Protein AF-0000000072589438 (afdb_homodimer)

pLDDT: mean 77.46, std 26.52, range [25.28, 98.69]

Foldseek 3Di:
DPPPPPPPPPPCPVDCPPDVVVVCPVVDDDPCRLLVLQPHDDDLVPCSVLLSLLLVLLVLLCVLPLDPSVRSSVLVVVLVVLCVVQVVDPDPVSNVVNVVVSVVSSVVSNVSSVVRPPVVVPD/DPPPPPPPDCPVCVDPPPDVVVVCPVVDDDPCRLLVLQPHDDDLVPCSVLLSLLLVLLVLLCVLPLDPSVRSSVLVVVLVVLCVVQVVDPDPVSNVVNVVVSVVSSVVSNVSSVPRPPVVVVD

Nearest PDB structures (foldseek):
  3a06-assembly1_A  TM=3.140E-01  e=9.643E+00  Thermotoga maritima
  3a06-assembly1_A  TM=3.763E-01  e=9.153E+00  Thermotoga maritima

Radius of gyration: 22.17 Å; Cα contacts (8 Å, |Δi|>4): 240; chains: 2; bounding box: 50×67×77 Å

Structure (mmCIF, N/CA/C/O backbone):
data_AF-0000000072589438-model_v1
#
loop_
_entity.id
_entity.type
_entity.pdbx_description
1 polymer 'Exported protein'
#
loop_
_atom_site.group_PDB
_atom_site.id
_atom_site.type_symbol
_atom_site.label_atom_id
_atom_site.label_alt_id
_atom_site.label_comp_id
_atom_site.label_asym_id
_atom_site.label_entity_id
_atom_site.label_seq_id
_atom_site.pdbx_PDB_ins_code
_atom_site.Cartn_x
_atom_site.Cartn_y
_atom_site.Cartn_z
_atom_site.occupancy
_atom_site.B_iso_or_equiv
_atom_site.auth_seq_id
_atom_site.auth_comp_id
_atom_site.auth_asym_id
_atom_site.auth_atom_id
_atom_site.pdbx_PDB_model_num
ATOM 1 N N . MET A 1 1 ? 12.508 -49.156 41.625 1 25.72 1 MET A N 1
ATOM 2 C CA . MET A 1 1 ? 12.992 -47.812 41.312 1 25.72 1 MET A CA 1
ATOM 3 C C . MET A 1 1 ? 12.07 -47.125 40.312 1 25.72 1 MET A C 1
ATOM 5 O O . MET A 1 1 ? 11.977 -47.531 39.156 1 25.72 1 MET A O 1
ATOM 9 N N . ARG A 1 2 ? 10.797 -46.719 40.781 1 34.03 2 ARG A N 1
ATOM 10 C CA . ARG A 1 2 ? 9.641 -46.094 40.156 1 34.03 2 ARG A CA 1
ATOM 11 C C . ARG A 1 2 ? 10 -44.75 39.594 1 34.03 2 ARG A C 1
ATOM 13 O O . ARG A 1 2 ? 10.43 -43.844 40.312 1 34.03 2 ARG A O 1
ATOM 20 N N . THR A 1 3 ? 10.672 -44.812 38.344 1 29.69 3 THR A N 1
ATOM 21 C CA . THR A 1 3 ? 11.094 -43.688 37.5 1 29.69 3 THR A CA 1
ATOM 22 C C . THR A 1 3 ? 9.945 -42.719 37.281 1 29.69 3 THR A C 1
ATOM 24 O O . THR A 1 3 ? 8.891 -43.094 36.781 1 29.69 3 THR A O 1
ATOM 27 N N . MET A 1 4 ? 9.766 -41.812 38.156 1 30.48 4 MET A N 1
ATOM 28 C CA . MET A 1 4 ? 8.875 -40.656 38.219 1 30.48 4 MET A CA 1
ATOM 29 C C . MET A 1 4 ? 9.055 -39.781 36.969 1 30.48 4 MET A C 1
ATOM 31 O O . MET A 1 4 ? 9.969 -38.969 36.906 1 30.48 4 MET A O 1
ATOM 35 N N . ILE A 1 5 ? 9.094 -40.438 35.781 1 31.77 5 ILE A N 1
ATOM 36 C CA . ILE A 1 5 ? 9.289 -39.562 34.625 1 31.77 5 ILE A CA 1
ATOM 37 C C . ILE A 1 5 ? 8.203 -38.5 34.594 1 31.77 5 ILE A C 1
ATOM 39 O O . ILE A 1 5 ? 7.012 -38.812 34.531 1 31.77 5 ILE A O 1
ATOM 43 N N . ALA A 1 6 ? 8.453 -37.344 35.312 1 26.73 6 ALA A N 1
ATOM 44 C CA . ALA A 1 6 ? 7.711 -36.094 35.25 1 26.73 6 ALA A CA 1
ATOM 45 C C . ALA A 1 6 ? 7.465 -35.656 33.812 1 26.73 6 ALA A C 1
ATOM 47 O O . ALA A 1 6 ? 8.398 -35.562 33.031 1 26.73 6 ALA A O 1
ATOM 48 N N . ALA A 1 7 ? 6.438 -36.156 33.156 1 32.38 7 ALA A N 1
ATOM 49 C CA . ALA A 1 7 ? 5.918 -35.75 31.844 1 32.38 7 ALA A CA 1
ATOM 50 C C . ALA A 1 7 ? 5.793 -34.219 31.75 1 32.38 7 ALA A C 1
ATOM 52 O O . ALA A 1 7 ? 5.035 -33.625 32.5 1 32.38 7 ALA A O 1
ATOM 53 N N . GLY A 1 8 ? 6.984 -33.562 31.672 1 27.89 8 GLY A N 1
ATOM 54 C CA . GLY A 1 8 ? 6.957 -32.125 31.438 1 27.89 8 GLY A CA 1
ATOM 55 C C . GLY A 1 8 ? 6.016 -31.719 30.328 1 27.89 8 GLY A C 1
ATOM 56 O O . GLY A 1 8 ? 5.941 -32.375 29.297 1 27.89 8 GLY A O 1
ATOM 57 N N . ALA A 1 9 ? 4.844 -31.125 30.656 1 29.67 9 ALA A N 1
ATOM 58 C CA . ALA A 1 9 ? 3.805 -30.453 29.875 1 29.67 9 ALA A CA 1
ATOM 59 C C . ALA A 1 9 ? 4.418 -29.516 28.828 1 29.67 9 ALA A C 1
ATOM 61 O O . ALA A 1 9 ? 5.168 -28.594 29.172 1 29.67 9 ALA A O 1
ATOM 62 N N . LEU A 1 10 ? 4.973 -30.125 27.719 1 29.5 10 LEU A N 1
ATOM 63 C CA . LEU A 1 10 ? 5.336 -29.297 26.578 1 29.5 10 LEU A CA 1
ATOM 64 C C . LEU A 1 10 ? 4.23 -28.297 26.25 1 29.5 10 LEU A C 1
ATOM 66 O O . LEU A 1 10 ? 3.148 -28.688 25.812 1 29.5 10 LEU A O 1
ATOM 70 N N . ALA A 1 11 ? 4 -27.422 27.203 1 26.75 11 ALA A N 1
ATOM 71 C CA . ALA A 1 11 ? 3.152 -26.297 26.797 1 26.75 11 ALA A CA 1
ATOM 72 C C . ALA A 1 11 ? 3.574 -25.75 25.438 1 26.75 11 ALA A C 1
ATOM 74 O O . ALA A 1 11 ? 4.727 -25.344 25.25 1 26.75 11 ALA A O 1
ATOM 75 N N . LEU A 1 12 ? 3.119 -26.484 24.344 1 28.66 12 LEU A N 1
ATOM 76 C CA . LEU A 1 12 ? 3.131 -25.906 23 1 28.66 12 LEU A CA 1
ATOM 77 C C . LEU A 1 12 ? 2.762 -24.422 23.047 1 28.66 12 LEU A C 1
ATOM 79 O O . LEU A 1 12 ? 1.609 -24.078 23.328 1 28.66 12 LEU A O 1
ATOM 83 N N . LEU A 1 13 ? 3.631 -23.688 23.75 1 28.03 13 LEU A N 1
ATOM 84 C CA . LEU A 1 13 ? 3.465 -22.25 23.516 1 28.03 13 LEU A CA 1
ATOM 85 C C . LEU A 1 13 ? 3.385 -21.953 22.016 1 28.03 13 LEU A C 1
ATOM 87 O O . LEU A 1 13 ? 4.355 -22.156 21.281 1 28.03 13 LEU A O 1
ATOM 91 N N . ALA A 1 14 ? 2.287 -22.484 21.391 1 31.66 14 ALA A N 1
ATOM 92 C CA . ALA A 1 14 ? 1.855 -22 20.078 1 31.66 14 ALA A CA 1
ATOM 93 C C . ALA A 1 14 ? 2.232 -20.531 19.906 1 31.66 14 ALA A C 1
ATOM 95 O O . ALA A 1 14 ? 1.704 -19.656 20.594 1 31.66 14 ALA A O 1
ATOM 96 N N . GLY A 1 15 ? 3.477 -20.25 20 1 30.3 15 GLY A N 1
ATOM 97 C CA . GLY A 1 15 ? 4.125 -18.953 19.797 1 30.3 15 GLY A CA 1
ATOM 98 C C . GLY A 1 15 ? 3.502 -18.141 18.672 1 30.3 15 GLY A C 1
ATOM 99 O O . GLY A 1 15 ? 2.76 -18.672 17.844 1 30.3 15 GLY A O 1
ATOM 100 N N . CYS A 1 16 ? 3.512 -16.828 18.875 1 31.78 16 CYS A N 1
ATOM 101 C CA . CYS A 1 16 ? 3.26 -15.648 18.047 1 31.78 16 CYS A CA 1
ATOM 102 C C . CYS A 1 16 ? 3.953 -15.773 16.703 1 31.78 16 CYS A C 1
ATOM 104 O O . CYS A 1 16 ? 5.137 -15.453 16.578 1 31.78 16 CYS A O 1
ATOM 106 N N . ALA A 1 17 ? 4.285 -16.875 16.094 1 33.62 17 ALA A N 1
ATOM 107 C CA . ALA A 1 17 ? 4.73 -16.953 14.711 1 33.62 17 ALA A CA 1
ATOM 108 C C . ALA A 1 17 ? 4.109 -15.836 13.875 1 33.62 17 ALA A C 1
ATOM 110 O O . ALA A 1 17 ? 2.938 -15.906 13.5 1 33.62 17 ALA A O 1
ATOM 111 N N . GLY A 1 18 ? 4.211 -14.719 14.352 1 30.8 18 GLY A N 1
ATOM 112 C CA . GLY A 1 18 ? 3.719 -13.406 13.984 1 30.8 18 GLY A CA 1
ATOM 113 C C . GLY A 1 18 ? 4.047 -13.023 12.547 1 30.8 18 GLY A C 1
ATOM 114 O O . GLY A 1 18 ? 5.203 -12.758 12.219 1 30.8 18 GLY A O 1
ATOM 115 N N . GLY A 1 19 ? 3.895 -13.93 11.523 1 32.88 19 GLY A N 1
ATOM 116 C CA . GLY A 1 19 ? 3.85 -13.281 10.219 1 32.88 19 GLY A CA 1
ATOM 117 C C . GLY A 1 19 ? 3.414 -11.836 10.289 1 32.88 19 GLY A C 1
ATOM 118 O O . GLY A 1 19 ? 2.914 -11.375 11.32 1 32.88 19 GLY A O 1
ATOM 119 N N . PRO A 1 20 ? 4.043 -10.844 9.383 1 35.53 20 PRO A N 1
ATOM 120 C CA . PRO A 1 20 ? 3.564 -9.469 9.57 1 35.53 20 PRO A CA 1
ATOM 121 C C . PRO A 1 20 ? 2.1 -9.406 9.992 1 35.53 20 PRO A C 1
ATOM 123 O O . PRO A 1 20 ? 1.215 -9.797 9.227 1 35.53 20 PRO A O 1
ATOM 126 N N . ALA A 1 21 ? 1.755 -9.93 10.969 1 37.22 21 ALA A N 1
ATOM 127 C CA . ALA A 1 21 ? 0.515 -9.953 11.734 1 37.22 21 ALA A CA 1
ATOM 128 C C . ALA A 1 21 ? -0.208 -8.617 11.656 1 37.22 21 ALA A C 1
ATOM 130 O O . ALA A 1 21 ? -1.358 -8.492 12.086 1 37.22 21 ALA A O 1
ATOM 131 N N . GLY A 1 22 ? 0.661 -7.59 11.812 1 34.5 22 GLY A N 1
ATOM 132 C CA . GLY A 1 22 ? 0.023 -6.301 12.023 1 34.5 22 GLY A CA 1
ATOM 133 C C . GLY A 1 22 ? -1.029 -5.98 10.977 1 34.5 22 GLY A C 1
ATOM 134 O O . GLY A 1 22 ? -1.708 -4.953 11.062 1 34.5 22 GLY A O 1
ATOM 135 N N . PHE A 1 23 ? -0.782 -6.484 9.742 1 41.09 23 PHE A N 1
ATOM 136 C CA . PHE A 1 23 ? -1.792 -6.023 8.805 1 41.09 23 PHE A CA 1
ATOM 137 C C . PHE A 1 23 ? -3.178 -6.5 9.219 1 41.09 23 PHE A C 1
ATOM 139 O O . PHE A 1 23 ? -4.18 -5.84 8.93 1 41.09 23 PHE A O 1
ATOM 146 N N . GLY A 1 24 ? -3.188 -7.676 9.891 1 36.44 24 GLY A N 1
ATOM 147 C CA . GLY A 1 24 ? -4.441 -8.336 10.203 1 36.44 24 GLY A CA 1
ATOM 148 C C . GLY A 1 24 ? -5.305 -7.555 11.18 1 36.44 24 GLY A C 1
ATOM 149 O O . GLY A 1 24 ? -6.434 -7.949 11.469 1 36.44 24 GLY A O 1
ATOM 150 N N . SER A 1 25 ? -4.617 -6.906 12.031 1 41.47 25 SER A N 1
ATOM 151 C CA . SER A 1 25 ? -5.531 -6.617 13.125 1 41.47 25 SER A CA 1
ATOM 152 C C . SER A 1 25 ? -6.734 -5.809 12.648 1 41.47 25 SER A C 1
ATOM 154 O O . SER A 1 25 ? -7.719 -5.664 13.375 1 41.47 25 SER A O 1
ATOM 156 N N . TRP A 1 26 ? -6.488 -4.918 11.703 1 46.16 26 TRP A N 1
ATOM 157 C CA . TRP A 1 26 ? -7.738 -4.203 11.469 1 46.16 26 TRP A CA 1
ATOM 158 C C . TRP A 1 26 ? -8.766 -5.105 10.789 1 46.16 26 TRP A C 1
ATOM 160 O O . TRP A 1 26 ? -8.648 -5.402 9.602 1 46.16 26 TRP A O 1
ATOM 170 N N . GLY A 1 27 ? -9.234 -6.062 11.586 1 57.56 27 GLY A N 1
ATOM 171 C CA . GLY A 1 27 ? -10.398 -6.887 11.297 1 57.56 27 GLY A CA 1
ATOM 172 C C . GLY A 1 27 ? -10.422 -7.414 9.875 1 57.56 27 GLY A C 1
ATOM 173 O O . GLY A 1 27 ? -11.43 -7.965 9.43 1 57.56 27 GLY A O 1
ATOM 174 N N . GLY A 1 28 ? -9.484 -7.082 9.039 1 70.06 28 GLY A N 1
ATOM 175 C CA . GLY A 1 28 ? -9.578 -7.598 7.688 1 70.06 28 GLY A CA 1
ATOM 176 C C . GLY A 1 28 ? -8.938 -8.961 7.52 1 70.06 28 GLY A C 1
ATOM 177 O O . GLY A 1 28 ? -8.398 -9.523 8.477 1 70.06 28 GLY A O 1
ATOM 178 N N . PRO A 1 29 ? -9.234 -9.727 6.359 1 87.94 29 PRO A N 1
ATOM 179 C CA . PRO A 1 29 ? -8.672 -11.055 6.098 1 87.94 29 PRO A CA 1
ATOM 180 C C . PRO A 1 29 ? -7.145 -11.07 6.164 1 87.94 29 PRO A C 1
ATOM 182 O O . PRO A 1 29 ? -6.5 -10.094 5.77 1 87.94 29 PRO A O 1
ATOM 185 N N . SER A 1 30 ? -6.66 -12.117 6.785 1 89.69 30 SER A N 1
ATOM 186 C CA . SER A 1 30 ? -5.215 -12.312 6.77 1 89.69 30 SER A CA 1
ATOM 187 C C . SER A 1 30 ? -4.711 -12.609 5.359 1 89.69 30 SER A C 1
ATOM 189 O O . SER A 1 30 ? -5.496 -12.938 4.473 1 89.69 30 SER A O 1
ATOM 191 N N . PHE A 1 31 ? -3.379 -12.469 5.242 1 91.88 31 PHE A N 1
ATOM 192 C CA . PHE A 1 31 ? -2.777 -12.766 3.945 1 91.88 31 PHE A CA 1
ATOM 193 C C . PHE A 1 31 ? -3.033 -14.211 3.543 1 91.88 31 PHE A C 1
ATOM 195 O O . PHE A 1 31 ? -3.385 -14.492 2.395 1 91.88 31 PHE A O 1
ATOM 202 N N . ALA A 1 32 ? -2.828 -15.172 4.484 1 92.69 32 ALA A N 1
ATOM 203 C CA . ALA A 1 32 ? -3.062 -16.594 4.223 1 92.69 32 ALA A CA 1
ATOM 204 C C . ALA A 1 32 ? -4.504 -16.844 3.791 1 92.69 32 ALA A C 1
ATOM 206 O O . ALA A 1 32 ? -4.754 -17.625 2.873 1 92.69 32 ALA A O 1
ATOM 207 N N . GLN A 1 33 ? -5.461 -16.172 4.379 1 93.5 33 GLN A N 1
ATOM 208 C CA . GLN A 1 33 ? -6.871 -16.328 4.039 1 93.5 33 GLN A CA 1
ATOM 209 C C . GLN A 1 33 ? -7.152 -15.836 2.623 1 93.5 33 GLN A C 1
ATOM 211 O O . GLN A 1 33 ? -7.902 -16.469 1.879 1 93.5 33 GLN A O 1
ATOM 216 N N . LEU A 1 34 ? -6.539 -14.75 2.291 1 95.06 34 LEU A N 1
ATOM 217 C CA . LEU A 1 34 ? -6.715 -14.203 0.951 1 95.06 34 LEU A CA 1
ATOM 218 C C . LEU A 1 34 ? -6.184 -15.172 -0.104 1 95.06 34 LEU A C 1
ATOM 220 O O . LEU A 1 34 ? -6.82 -15.367 -1.143 1 95.06 34 LEU A O 1
ATOM 224 N N . GLN A 1 35 ? -5.047 -15.812 0.212 1 95.88 35 GLN A N 1
ATOM 225 C CA . GLN A 1 35 ? -4.41 -16.719 -0.735 1 95.88 35 GLN A CA 1
ATOM 226 C C . GLN A 1 35 ? -5.207 -18.016 -0.869 1 95.88 35 GLN A C 1
ATOM 228 O O . GLN A 1 35 ? -5.34 -18.562 -1.969 1 95.88 35 GLN A O 1
ATOM 233 N N . ARG A 1 36 ? -5.82 -18.469 0.097 1 95.62 36 ARG A N 1
ATOM 234 C CA . ARG A 1 36 ? -6.527 -19.75 0.099 1 95.62 36 ARG A CA 1
ATOM 235 C C . ARG A 1 36 ? -7.742 -19.703 -0.82 1 95.62 36 ARG A C 1
ATOM 237 O O . ARG A 1 36 ? -8.148 -20.734 -1.376 1 95.62 36 ARG A O 1
ATOM 244 N N . GLY A 1 37 ? -8.273 -18.5 -0.922 1 94.94 37 GLY A N 1
ATOM 245 C CA . GLY A 1 37 ? -9.391 -18.359 -1.841 1 94.94 37 GLY A CA 1
ATOM 246 C C . GLY A 1 37 ? -9.008 -18.578 -3.291 1 94.94 37 GLY A C 1
ATOM 247 O O . GLY A 1 37 ? -9.867 -18.781 -4.145 1 94.94 37 GLY A O 1
ATOM 248 N N . CYS A 1 38 ? -7.684 -18.547 -3.59 1 98 38 CYS A N 1
ATOM 249 C CA . CYS A 1 38 ? -7.23 -18.625 -4.973 1 98 38 CYS A CA 1
ATOM 250 C C . CYS A 1 38 ? -6.293 -19.797 -5.18 1 98 38 CYS A C 1
ATOM 252 O O . CYS A 1 38 ? -5.746 -19.984 -6.266 1 98 38 CYS A O 1
ATOM 254 N N . GLY A 1 39 ? -6.031 -20.641 -4.258 1 96.5 39 GLY A N 1
ATOM 255 C CA . GLY A 1 39 ? -5.137 -21.797 -4.359 1 96.5 39 GLY A CA 1
ATOM 256 C C . GLY A 1 39 ? -4.219 -21.938 -3.16 1 96.5 39 GLY A C 1
ATOM 257 O O . GLY A 1 39 ? -4.625 -21.688 -2.023 1 96.5 39 GLY A O 1
ATOM 258 N N . ASP A 1 40 ? -2.975 -22.359 -3.33 1 95.19 40 ASP A N 1
ATOM 259 C CA . ASP A 1 40 ? -2.02 -22.641 -2.262 1 95.19 40 ASP A CA 1
ATOM 260 C C . ASP A 1 40 ? -1.467 -21.344 -1.665 1 95.19 40 ASP A C 1
ATOM 262 O O . ASP A 1 40 ? -1.382 -20.328 -2.352 1 95.19 40 ASP A O 1
ATOM 266 N N . VAL A 1 41 ? -1.239 -21.484 -0.385 1 96.44 41 VAL A N 1
ATOM 267 C CA . VAL A 1 41 ? -0.553 -20.391 0.287 1 96.44 41 VAL A CA 1
ATOM 268 C C . VAL A 1 41 ? 0.912 -20.359 -0.143 1 96.44 41 VAL A C 1
ATOM 270 O O . VAL A 1 41 ? 1.606 -21.375 -0.085 1 96.44 41 VAL A O 1
ATOM 273 N N . ARG A 1 42 ? 1.301 -19.156 -0.615 1 95.12 42 ARG A N 1
ATOM 274 C CA . ARG A 1 42 ? 2.67 -18.938 -1.07 1 95.12 42 ARG A CA 1
ATOM 275 C C . ARG A 1 42 ? 3.439 -18.047 -0.101 1 95.12 42 ARG A C 1
ATOM 277 O O . ARG A 1 42 ? 2.857 -17.156 0.53 1 95.12 42 ARG A O 1
ATOM 284 N N . ASP A 1 43 ? 4.715 -18.359 -0.017 1 92.75 43 ASP A N 1
ATOM 285 C CA . ASP A 1 43 ? 5.613 -17.531 0.791 1 92.75 43 ASP A CA 1
ATOM 286 C C . ASP A 1 43 ? 6.355 -16.516 -0.073 1 92.75 43 ASP A C 1
ATOM 288 O O . ASP A 1 43 ? 7 -16.891 -1.058 1 92.75 43 ASP A O 1
ATOM 292 N N . TYR A 1 44 ? 6.32 -15.32 0.327 1 94.5 44 TYR A N 1
ATOM 293 C CA . TYR A 1 44 ? 6.961 -14.266 -0.445 1 94.5 44 TYR A CA 1
ATOM 294 C C . TYR A 1 44 ? 8.164 -13.695 0.298 1 94.5 44 TYR A C 1
ATOM 296 O O . TYR A 1 44 ? 8.781 -12.727 -0.151 1 94.5 44 TYR A O 1
ATOM 304 N N . GLY A 1 45 ? 8.469 -14.344 1.482 1 89.62 45 GLY A N 1
ATOM 305 C CA . GLY A 1 45 ? 9.617 -13.875 2.244 1 89.62 45 GLY A CA 1
ATOM 306 C C . GLY A 1 45 ? 9.547 -12.398 2.578 1 89.62 45 GLY A C 1
ATOM 307 O O . GLY A 1 45 ? 8.547 -11.922 3.113 1 89.62 45 GLY A O 1
ATOM 308 N N . ASP A 1 46 ? 10.586 -11.719 2.166 1 83.75 46 ASP A N 1
ATOM 309 C CA . ASP A 1 46 ? 10.727 -10.305 2.492 1 83.75 46 ASP A CA 1
ATOM 310 C C . ASP A 1 46 ? 9.727 -9.453 1.714 1 83.75 46 ASP A C 1
ATOM 312 O O . ASP A 1 46 ? 9.5 -8.289 2.045 1 83.75 46 ASP A O 1
ATOM 316 N N . ASP A 1 47 ? 9.086 -10.016 0.693 1 90 47 ASP A N 1
ATOM 317 C CA . ASP A 1 47 ? 8.172 -9.25 -0.152 1 90 47 ASP A CA 1
ATOM 318 C C . ASP A 1 47 ? 6.73 -9.391 0.335 1 90 47 ASP A C 1
ATOM 320 O O . ASP A 1 47 ? 5.816 -8.797 -0.236 1 90 47 ASP A O 1
ATOM 324 N N . ALA A 1 48 ? 6.512 -10.07 1.454 1 91.75 48 ALA A N 1
ATOM 325 C CA . ALA A 1 48 ? 5.168 -10.438 1.897 1 91.75 48 ALA A CA 1
ATOM 326 C C . ALA A 1 48 ? 4.336 -9.195 2.197 1 91.75 48 ALA A C 1
ATOM 328 O O . ALA A 1 48 ? 3.148 -9.141 1.868 1 91.75 48 ALA A O 1
ATOM 329 N N . ARG A 1 49 ? 4.902 -8.266 2.742 1 86.12 49 ARG A N 1
ATOM 330 C CA . ARG A 1 49 ? 4.16 -7.066 3.123 1 86.12 49 ARG A CA 1
ATOM 331 C C . ARG A 1 49 ? 3.635 -6.336 1.892 1 86.12 49 ARG A C 1
ATOM 333 O O . ARG A 1 49 ? 2.463 -5.957 1.841 1 86.12 49 ARG A O 1
ATOM 340 N N . SER A 1 50 ? 4.551 -6.156 1.006 1 91.88 50 SER A N 1
ATOM 341 C CA . SER A 1 50 ? 4.172 -5.438 -0.206 1 91.88 50 SER A CA 1
ATOM 342 C C . SER A 1 50 ? 3.162 -6.23 -1.027 1 91.88 50 SER A C 1
ATOM 344 O O . SER A 1 50 ? 2.213 -5.664 -1.572 1 91.88 50 SER A O 1
ATOM 346 N N . VAL A 1 51 ? 3.344 -7.52 -1.031 1 95.44 51 VAL A N 1
ATOM 347 C CA . VAL A 1 51 ? 2.418 -8.359 -1.78 1 95.44 51 VAL A CA 1
ATOM 348 C C . VAL A 1 51 ? 1.053 -8.367 -1.096 1 95.44 51 VAL A C 1
ATOM 350 O O . VAL A 1 51 ? 0.018 -8.281 -1.761 1 95.44 51 VAL A O 1
ATOM 353 N N . TYR A 1 52 ? 1.057 -8.43 0.152 1 93.25 52 TYR A N 1
ATOM 354 C CA . TYR A 1 52 ? -0.204 -8.383 0.884 1 93.25 52 TYR A CA 1
ATOM 355 C C . TYR A 1 52 ? -0.958 -7.09 0.581 1 93.25 52 TYR A C 1
ATOM 357 O O . TYR A 1 52 ? -2.176 -7.109 0.388 1 93.25 52 TYR A O 1
ATOM 365 N N . SER A 1 53 ? -0.208 -5.996 0.587 1 93.69 53 SER A N 1
ATOM 366 C CA . SER A 1 53 ? -0.843 -4.711 0.3 1 93.69 53 SER A CA 1
ATOM 367 C C . SER A 1 53 ? -1.55 -4.734 -1.051 1 93.69 53 SER A C 1
ATOM 369 O O . SER A 1 53 ? -2.684 -4.27 -1.172 1 93.69 53 SER A O 1
ATOM 371 N N . ALA A 1 54 ? -0.923 -5.289 -2.041 1 96.75 54 ALA A N 1
ATOM 372 C CA . ALA A 1 54 ? -1.514 -5.383 -3.373 1 96.75 54 ALA A CA 1
ATOM 373 C C . ALA A 1 54 ? -2.754 -6.273 -3.361 1 96.75 54 ALA A C 1
ATOM 375 O O . ALA A 1 54 ? -3.803 -5.895 -3.891 1 96.75 54 ALA A O 1
ATOM 376 N N . VAL A 1 55 ? -2.617 -7.398 -2.691 1 97.62 55 VAL A N 1
ATOM 377 C CA . V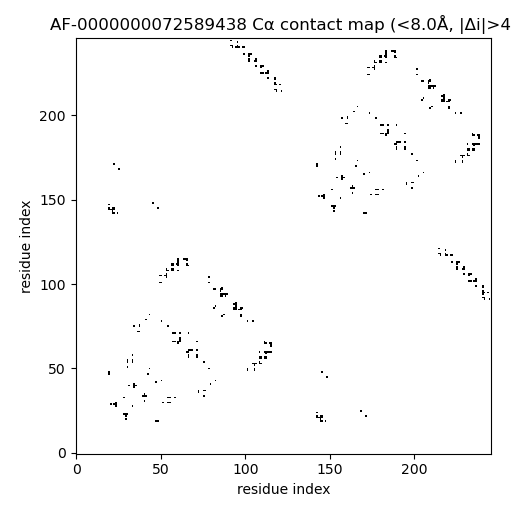AL A 1 55 ? -3.693 -8.383 -2.682 1 97.62 55 VAL A CA 1
ATOM 378 C C . VAL A 1 55 ? -4.875 -7.852 -1.873 1 97.62 55 VAL A C 1
ATOM 380 O O . VAL A 1 55 ? -6.031 -8.039 -2.256 1 97.62 55 VAL A O 1
ATOM 383 N N . PHE A 1 56 ? -4.637 -7.195 -0.812 1 94.25 56 PHE A N 1
ATOM 384 C CA . PHE A 1 56 ? -5.699 -6.641 0.02 1 94.25 56 PHE A CA 1
ATOM 385 C C . PHE A 1 56 ? -6.473 -5.566 -0.736 1 94.25 56 PHE A C 1
ATOM 387 O O . PHE A 1 56 ? -7.703 -5.535 -0.695 1 94.25 56 PHE A O 1
ATOM 394 N N . ASP A 1 57 ? -5.715 -4.633 -1.387 1 94.69 57 ASP A N 1
ATOM 395 C CA . ASP A 1 57 ? -6.391 -3.605 -2.178 1 94.69 57 ASP A CA 1
ATOM 396 C C . ASP A 1 57 ? -7.266 -4.234 -3.26 1 94.69 57 ASP A C 1
ATOM 398 O O . ASP A 1 57 ? -8.383 -3.777 -3.502 1 94.69 57 ASP A O 1
ATOM 402 N N . ALA A 1 58 ? -6.766 -5.258 -3.887 1 97.56 58 ALA A N 1
ATOM 403 C CA . ALA A 1 58 ? -7.555 -5.969 -4.891 1 97.56 58 ALA A CA 1
ATOM 404 C C . ALA A 1 58 ? -8.781 -6.625 -4.266 1 97.56 58 ALA A C 1
ATOM 406 O O . ALA A 1 58 ? -9.852 -6.652 -4.867 1 97.56 58 ALA A O 1
ATOM 407 N N . TRP A 1 59 ? -8.656 -7.148 -3.092 1 95.56 59 TRP A N 1
ATOM 408 C CA . TRP A 1 59 ? -9.766 -7.793 -2.393 1 95.56 59 TRP A CA 1
ATOM 409 C C . TRP A 1 59 ? -10.859 -6.789 -2.059 1 95.56 59 TRP A C 1
ATOM 411 O O . TRP A 1 59 ? -12.047 -7.082 -2.199 1 95.56 59 TRP A O 1
ATOM 421 N N . VAL A 1 60 ? -10.453 -5.672 -1.605 1 92.81 60 VAL A N 1
ATOM 422 C CA . VAL A 1 60 ? -11.43 -4.633 -1.307 1 92.81 60 VAL A CA 1
ATOM 423 C C . VAL A 1 60 ? -12.227 -4.289 -2.564 1 92.81 60 VAL A C 1
ATOM 425 O O . VAL A 1 60 ? -13.445 -4.137 -2.514 1 92.81 60 VAL A O 1
ATOM 428 N N . ALA A 1 61 ? -11.539 -4.16 -3.684 1 94.75 61 ALA A N 1
ATOM 429 C CA . ALA A 1 61 ? -12.219 -3.889 -4.949 1 94.75 61 ALA A CA 1
ATOM 430 C C . ALA A 1 61 ? -13.203 -5.004 -5.293 1 94.75 61 ALA A C 1
ATOM 432 O O . ALA A 1 61 ? -14.328 -4.734 -5.723 1 94.75 61 ALA A O 1
ATOM 433 N N . LYS A 1 62 ? -12.742 -6.215 -5.082 1 94.94 62 LYS A N 1
ATOM 434 C CA . LYS A 1 62 ? -13.609 -7.363 -5.355 1 94.94 62 LYS A CA 1
ATOM 435 C C . LYS A 1 62 ? -14.852 -7.336 -4.473 1 94.94 62 LYS A C 1
ATOM 437 O O . LYS A 1 62 ? -15.969 -7.531 -4.957 1 94.94 62 LYS A O 1
ATOM 442 N N . ARG A 1 63 ? -14.648 -7.117 -3.262 1 92.94 63 ARG A N 1
ATOM 443 C CA . ARG A 1 63 ? -15.742 -7.113 -2.297 1 92.94 63 ARG A CA 1
ATOM 444 C C . ARG A 1 63 ? -16.812 -6.098 -2.688 1 92.94 63 ARG A C 1
ATOM 446 O O . ARG A 1 63 ? -17.984 -6.281 -2.381 1 92.94 63 ARG A O 1
ATOM 453 N N . HIS A 1 64 ? -16.406 -5.113 -3.387 1 92.25 64 HIS A N 1
ATOM 454 C CA . HIS A 1 64 ? -17.328 -4.039 -3.727 1 92.25 64 HIS A CA 1
ATOM 455 C C . HIS A 1 64 ? -17.75 -4.109 -5.195 1 92.25 64 HIS A C 1
ATOM 457 O O . HIS A 1 64 ? -18.281 -3.145 -5.738 1 92.25 64 HIS A O 1
ATOM 463 N N . GLY A 1 65 ? -17.391 -5.172 -5.859 1 91.81 65 GLY A N 1
ATOM 464 C CA . GLY A 1 65 ? -17.984 -5.5 -7.145 1 91.81 65 GLY A CA 1
ATOM 465 C C . GLY A 1 65 ? -17.188 -4.977 -8.32 1 91.81 65 GLY A C 1
ATOM 466 O O . GLY A 1 65 ? -17.641 -5.035 -9.469 1 91.81 65 GLY A O 1
ATOM 467 N N . LYS A 1 66 ? -15.953 -4.445 -8.023 1 94.62 66 LYS A N 1
ATOM 468 C CA . LYS A 1 66 ? -15.172 -3.865 -9.102 1 94.62 66 LYS A CA 1
ATOM 469 C C . LYS A 1 66 ? -14.242 -4.902 -9.727 1 94.62 66 LYS A C 1
ATOM 471 O O . LYS A 1 66 ? -13.664 -4.664 -10.789 1 94.62 66 LYS A O 1
ATOM 476 N N . LEU A 1 67 ? -14.031 -5.984 -9.023 1 95.5 67 LEU A N 1
ATOM 477 C CA . LEU A 1 67 ? -13.242 -7.113 -9.5 1 95.5 67 LEU A CA 1
ATOM 478 C C . LEU A 1 67 ? -14 -8.422 -9.328 1 95.5 67 LEU A C 1
ATOM 480 O O . LEU A 1 67 ? -14.609 -8.664 -8.281 1 95.5 67 LEU A O 1
ATOM 484 N N . THR A 1 68 ? -14.086 -9.242 -10.375 1 97.12 68 THR A N 1
ATOM 485 C CA . THR A 1 68 ? -14.664 -10.57 -10.227 1 97.12 68 THR A CA 1
ATOM 486 C C . THR A 1 68 ? -13.711 -11.492 -9.461 1 97.12 68 THR A C 1
ATOM 488 O O . THR A 1 68 ? -12.516 -11.211 -9.359 1 97.12 68 THR A O 1
ATOM 491 N N . ASP A 1 69 ? -14.242 -12.531 -8.984 1 96.75 69 ASP A N 1
ATOM 492 C CA . ASP A 1 69 ? -13.422 -13.547 -8.32 1 96.75 69 ASP A CA 1
ATOM 493 C C . ASP A 1 69 ? -12.336 -14.062 -9.258 1 96.75 69 ASP A C 1
ATOM 495 O O . ASP A 1 69 ? -11.188 -14.242 -8.844 1 96.75 69 ASP A O 1
ATOM 499 N N . ALA A 1 70 ? -12.68 -14.312 -10.484 1 97.75 70 ALA A N 1
ATOM 500 C CA . ALA A 1 70 ? -11.734 -14.859 -11.445 1 97.75 70 ALA A CA 1
ATOM 501 C C . ALA A 1 70 ? -10.578 -13.898 -11.688 1 97.75 70 ALA A C 1
ATOM 503 O O . ALA A 1 70 ? -9.422 -14.312 -11.766 1 97.75 70 ALA A O 1
ATOM 504 N N . ARG A 1 71 ? -10.883 -12.617 -11.82 1 98 71 ARG A N 1
ATOM 505 C CA . ARG A 1 71 ? -9.844 -11.617 -12.055 1 98 71 ARG A CA 1
ATOM 506 C C . ARG A 1 71 ? -8.969 -11.438 -10.82 1 98 71 ARG A C 1
ATOM 508 O O . ARG A 1 71 ? -7.766 -11.211 -10.93 1 98 71 ARG A O 1
ATOM 515 N N . PHE A 1 72 ? -9.641 -11.547 -9.695 1 98.5 72 PHE A N 1
ATOM 516 C CA . PHE A 1 72 ? -8.883 -11.484 -8.453 1 98.5 72 PHE A CA 1
ATOM 517 C C . PHE A 1 72 ? -7.883 -12.633 -8.367 1 98.5 72 PHE A C 1
ATOM 519 O O . PHE A 1 72 ? -6.703 -12.422 -8.078 1 98.5 72 PHE A O 1
ATOM 526 N N . CYS A 1 73 ? -8.312 -13.805 -8.648 1 98.69 73 CYS A N 1
ATOM 527 C CA . CYS A 1 73 ? -7.445 -14.969 -8.562 1 98.69 73 CYS A CA 1
ATOM 528 C C . CYS A 1 73 ? -6.387 -14.945 -9.656 1 98.69 73 CYS A C 1
ATOM 530 O O . CYS A 1 73 ? -5.258 -15.398 -9.445 1 98.69 73 CYS A O 1
ATOM 532 N N . ALA A 1 74 ? -6.711 -14.453 -10.852 1 98.62 74 ALA A N 1
ATOM 533 C CA . ALA A 1 74 ? -5.703 -14.281 -11.898 1 98.62 74 ALA A CA 1
ATOM 534 C C . ALA A 1 74 ? -4.598 -13.328 -11.445 1 98.62 74 ALA A C 1
ATOM 536 O O . ALA A 1 74 ? -3.416 -13.578 -11.703 1 98.62 74 ALA A O 1
ATOM 537 N N . PHE A 1 75 ? -5.004 -12.289 -10.797 1 98.69 75 PHE A N 1
ATOM 538 C CA . PHE A 1 75 ? -4.066 -11.312 -10.266 1 98.69 75 PHE A CA 1
ATOM 539 C C . PHE A 1 75 ? -3.143 -11.953 -9.234 1 98.69 75 PHE A C 1
ATOM 541 O O . PHE A 1 75 ? -1.92 -11.812 -9.32 1 98.69 75 PHE A O 1
ATOM 548 N N . GLU A 1 76 ? -3.711 -12.734 -8.258 1 98 76 GLU A N 1
ATOM 549 C CA . GLU A 1 76 ? -2.936 -13.422 -7.234 1 98 76 GLU A CA 1
ATOM 550 C C . GLU A 1 76 ? -1.971 -14.43 -7.855 1 98 76 GLU A C 1
ATOM 552 O O . GLU A 1 76 ? -0.804 -14.5 -7.465 1 98 76 GLU A O 1
ATOM 557 N N . ASN A 1 77 ? -2.467 -15.164 -8.781 1 98.25 77 ASN A N 1
ATOM 558 C CA . ASN A 1 77 ? -1.649 -16.203 -9.406 1 98.25 77 ASN A CA 1
ATOM 559 C C . ASN A 1 77 ? -0.526 -15.602 -10.242 1 98.25 77 ASN A C 1
ATOM 561 O O . ASN A 1 77 ? 0.576 -16.156 -10.297 1 98.25 77 ASN A O 1
ATOM 565 N N . GLU A 1 78 ? -0.781 -14.523 -10.883 1 98.31 78 GLU A N 1
ATOM 566 C CA . GLU A 1 78 ? 0.273 -13.852 -11.641 1 98.31 78 GLU A CA 1
ATOM 567 C C . GLU A 1 78 ? 1.377 -13.344 -10.719 1 98.31 78 GLU A C 1
ATOM 569 O O . GLU A 1 78 ? 2.562 -13.461 -11.031 1 98.31 78 GLU A O 1
ATOM 574 N N . LEU A 1 79 ? 0.999 -12.734 -9.539 1 98.12 79 LEU A N 1
ATOM 575 C CA . LEU A 1 79 ? 1.979 -12.305 -8.547 1 98.12 79 LEU A CA 1
ATOM 576 C C . LEU A 1 79 ? 2.889 -13.461 -8.148 1 98.12 79 LEU A C 1
ATOM 578 O O . LEU A 1 79 ? 4.113 -13.312 -8.109 1 98.12 79 LEU A O 1
ATOM 582 N N . ALA A 1 80 ? 2.223 -14.594 -7.898 1 97.38 80 ALA A N 1
ATOM 583 C CA . ALA A 1 80 ? 2.969 -15.773 -7.461 1 97.38 80 ALA A CA 1
ATOM 584 C C . ALA A 1 80 ? 3.922 -16.25 -8.547 1 97.38 80 ALA A C 1
ATOM 586 O O . ALA A 1 80 ? 5.082 -16.562 -8.273 1 97.38 80 ALA A O 1
ATOM 587 N N . GLN A 1 81 ? 3.48 -16.297 -9.789 1 96.94 81 GLN A N 1
ATOM 588 C CA . GLN A 1 81 ? 4.285 -16.75 -10.922 1 96.94 81 GLN A CA 1
ATOM 589 C C . GLN A 1 81 ? 5.473 -15.828 -11.156 1 96.94 81 GLN A C 1
ATOM 591 O O . GLN A 1 81 ? 6.594 -16.297 -11.375 1 96.94 81 GLN A O 1
ATOM 596 N N . ARG A 1 82 ? 5.215 -14.57 -11.109 1 97.12 82 ARG A N 1
ATOM 597 C CA . ARG A 1 82 ? 6.281 -13.594 -11.32 1 97.12 82 ARG A CA 1
ATOM 598 C C . ARG A 1 82 ? 7.301 -13.648 -10.188 1 97.12 82 ARG A C 1
ATOM 600 O O . ARG A 1 82 ? 8.5 -13.523 -10.422 1 97.12 82 ARG A O 1
ATOM 607 N N . HIS A 1 83 ? 6.773 -13.867 -8.906 1 96.38 83 HIS A N 1
ATOM 608 C CA . HIS A 1 83 ? 7.695 -13.969 -7.781 1 96.38 83 HIS A CA 1
ATOM 609 C C . HIS A 1 83 ? 8.594 -15.195 -7.91 1 96.38 83 HIS A C 1
ATOM 611 O O . HIS A 1 83 ? 9.797 -15.117 -7.664 1 96.38 83 HIS A O 1
ATOM 617 N N . ALA A 1 84 ? 8.023 -16.297 -8.305 1 94.94 84 ALA A N 1
ATOM 618 C CA . ALA A 1 84 ? 8.789 -17.531 -8.492 1 94.94 84 ALA A CA 1
ATOM 619 C C . ALA A 1 84 ? 9.828 -17.359 -9.594 1 94.94 84 ALA A C 1
ATOM 621 O O . ALA A 1 84 ? 10.945 -17.891 -9.492 1 94.94 84 ALA A O 1
ATOM 622 N N . ALA A 1 85 ? 9.516 -16.609 -10.578 1 94.19 85 ALA A N 1
ATOM 623 C CA . ALA A 1 85 ? 10.391 -16.469 -11.742 1 94.19 85 ALA A CA 1
ATOM 624 C C . ALA A 1 85 ? 11.484 -15.438 -11.477 1 94.19 85 ALA A C 1
ATOM 626 O O . ALA A 1 85 ? 12.617 -15.602 -11.93 1 94.19 85 ALA A O 1
ATOM 627 N N . LEU A 1 86 ? 11.117 -14.406 -10.727 1 92.69 86 LEU A N 1
ATOM 628 C CA . LEU A 1 86 ? 12.016 -13.258 -10.625 1 92.69 86 LEU A CA 1
ATOM 629 C C . LEU A 1 86 ? 12.453 -13.039 -9.18 1 92.69 86 LEU A C 1
ATOM 631 O O . LEU A 1 86 ? 13.633 -12.773 -8.922 1 92.69 86 LEU A O 1
ATOM 635 N N . GLY A 1 87 ? 11.555 -13.141 -8.258 1 87.75 87 GLY A N 1
ATOM 636 C CA . GLY A 1 87 ? 11.719 -12.664 -6.891 1 87.75 87 GLY A CA 1
ATOM 637 C C . GLY A 1 87 ? 12.625 -13.555 -6.059 1 87.75 87 GLY A C 1
ATOM 638 O O . GLY A 1 87 ? 13.234 -13.094 -5.094 1 87.75 87 GLY A O 1
ATOM 639 N N . THR A 1 88 ? 12.727 -14.742 -6.461 1 85.38 88 THR A N 1
ATOM 640 C CA . THR A 1 88 ? 13.516 -15.688 -5.688 1 85.38 88 THR A CA 1
ATOM 641 C C . THR A 1 88 ? 14.938 -15.781 -6.234 1 85.38 88 THR A C 1
ATOM 643 O O . THR A 1 88 ? 15.773 -16.5 -5.688 1 85.38 88 THR A O 1
ATOM 646 N N . ASN A 1 89 ? 15.117 -15.008 -7.277 1 80.25 89 ASN A N 1
ATOM 647 C CA . ASN A 1 89 ? 16.438 -15.016 -7.898 1 80.25 89 ASN A CA 1
ATOM 648 C C . ASN A 1 89 ? 17.438 -14.156 -7.113 1 80.25 89 ASN A C 1
ATOM 650 O O . ASN A 1 89 ? 17.078 -13.094 -6.609 1 80.25 89 ASN A O 1
ATOM 654 N N . ALA A 1 90 ? 18.609 -14.68 -7.039 1 80.5 90 ALA A N 1
ATOM 655 C CA . ALA A 1 90 ? 19.656 -13.945 -6.324 1 80.5 90 ALA A CA 1
ATOM 656 C C . ALA A 1 90 ? 20.25 -12.844 -7.195 1 80.5 90 ALA A C 1
ATOM 658 O O . ALA A 1 90 ? 20.906 -11.93 -6.695 1 80.5 90 ALA A O 1
ATOM 659 N N . ASP A 1 91 ? 19.984 -12.914 -8.508 1 87.12 91 ASP A N 1
ATOM 660 C CA . ASP A 1 91 ? 20.5 -11.922 -9.453 1 87.12 91 ASP A CA 1
ATOM 661 C C . ASP A 1 91 ? 19.828 -10.562 -9.242 1 87.12 91 ASP A C 1
ATOM 663 O O . ASP A 1 91 ? 18.594 -10.469 -9.234 1 87.12 91 ASP A O 1
ATOM 667 N N . ALA A 1 92 ? 20.688 -9.602 -9.055 1 84.56 92 ALA A N 1
ATOM 668 C CA . ALA A 1 92 ? 20.203 -8.25 -8.781 1 84.56 92 ALA A CA 1
ATOM 669 C C . ALA A 1 92 ? 19.266 -7.766 -9.891 1 84.56 92 ALA A C 1
ATOM 671 O O . ALA A 1 92 ? 18.297 -7.055 -9.633 1 84.56 92 ALA A O 1
ATOM 672 N N . ALA A 1 93 ? 19.625 -8.141 -11.086 1 87.44 93 ALA A N 1
ATOM 673 C CA . ALA A 1 93 ? 18.781 -7.723 -12.203 1 87.44 93 ALA A CA 1
ATOM 674 C C . ALA A 1 93 ? 17.391 -8.344 -12.117 1 87.44 93 ALA A C 1
ATOM 676 O O . ALA A 1 93 ? 16.391 -7.676 -12.359 1 87.44 93 ALA A O 1
ATOM 677 N N . ALA A 1 94 ? 17.328 -9.594 -11.758 1 90.06 94 ALA A N 1
ATOM 678 C CA . ALA A 1 94 ? 16.047 -10.289 -11.617 1 90.06 94 ALA A CA 1
ATOM 679 C C . ALA A 1 94 ? 15.234 -9.711 -10.461 1 90.06 94 ALA A C 1
ATOM 681 O O . ALA A 1 94 ? 14.023 -9.508 -10.578 1 90.06 94 ALA A O 1
ATOM 682 N N . ARG A 1 95 ? 15.875 -9.438 -9.406 1 89.5 95 ARG A N 1
ATOM 683 C CA . ARG A 1 95 ? 15.227 -8.812 -8.258 1 89.5 95 ARG A CA 1
ATOM 684 C C . ARG A 1 95 ? 14.641 -7.453 -8.633 1 89.5 95 ARG A C 1
ATOM 686 O O . ARG A 1 95 ? 13.531 -7.117 -8.219 1 89.5 95 ARG A O 1
ATOM 693 N N . GLY A 1 96 ? 15.391 -6.73 -9.375 1 88.94 96 GLY A N 1
ATOM 694 C CA . GLY A 1 96 ? 14.906 -5.438 -9.836 1 88.94 96 GLY A CA 1
ATOM 695 C C . GLY A 1 96 ? 13.656 -5.531 -10.688 1 88.94 96 GLY A C 1
ATOM 696 O O . GLY A 1 96 ? 12.734 -4.73 -10.539 1 88.94 96 GLY A O 1
ATOM 697 N N . ARG A 1 97 ? 13.672 -6.516 -11.555 1 92.88 97 ARG A N 1
ATOM 698 C CA . ARG A 1 97 ? 12.508 -6.723 -12.406 1 92.88 97 ARG A CA 1
ATOM 699 C C . ARG A 1 97 ? 11.289 -7.113 -11.578 1 92.88 97 ARG A C 1
ATOM 701 O O . ARG A 1 97 ? 10.172 -6.676 -11.859 1 92.88 97 ARG A O 1
ATOM 708 N N . TRP A 1 98 ? 11.523 -7.895 -10.547 1 94 98 TRP A N 1
ATOM 709 C CA . TRP A 1 98 ? 10.438 -8.266 -9.641 1 94 98 TRP A CA 1
ATOM 710 C C . TRP A 1 98 ? 9.883 -7.035 -8.93 1 94 98 TRP A C 1
ATOM 712 O O . TRP A 1 98 ? 8.664 -6.84 -8.891 1 94 98 TRP A O 1
ATOM 722 N N . VAL A 1 99 ? 10.711 -6.25 -8.422 1 92.5 99 VAL A N 1
ATOM 723 C CA . VAL A 1 99 ? 10.289 -5.082 -7.66 1 92.5 99 VAL A CA 1
ATOM 724 C C . VAL A 1 99 ? 9.516 -4.121 -8.562 1 92.5 99 VAL A C 1
ATOM 726 O O . VAL A 1 99 ? 8.5 -3.559 -8.156 1 92.5 99 VAL A O 1
ATOM 729 N N . SER A 1 100 ? 10.047 -3.965 -9.758 1 92.5 100 SER A N 1
ATOM 730 C CA . SER A 1 100 ? 9.328 -3.131 -1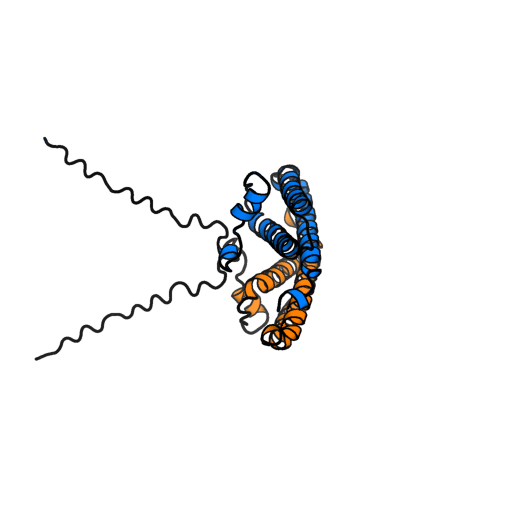0.719 1 92.5 100 SER A CA 1
ATOM 731 C C . SER A 1 100 ? 7.934 -3.676 -10.992 1 92.5 100 SER A C 1
ATOM 733 O O . SER A 1 100 ? 6.953 -2.93 -10.953 1 92.5 100 SER A O 1
ATOM 735 N N . TYR A 1 101 ? 7.891 -4.949 -11.258 1 95.44 101 TYR A N 1
ATOM 736 C CA . TYR A 1 101 ? 6.594 -5.574 -11.484 1 95.44 101 TYR A CA 1
ATOM 737 C C . TYR A 1 101 ? 5.68 -5.391 -10.281 1 95.44 101 TYR A C 1
ATOM 739 O O . TYR A 1 101 ? 4.496 -5.078 -10.43 1 95.44 101 TYR A O 1
ATOM 747 N N . LEU A 1 102 ? 6.211 -5.629 -9.047 1 96 102 LEU A N 1
ATOM 748 C CA . LEU A 1 102 ? 5.418 -5.547 -7.828 1 96 102 LEU A CA 1
ATOM 749 C C . LEU A 1 102 ? 4.863 -4.141 -7.633 1 96 102 LEU A C 1
ATOM 751 O O . LEU A 1 102 ? 3.701 -3.975 -7.258 1 96 102 LEU A O 1
ATOM 755 N N . ASN A 1 103 ? 5.641 -3.152 -7.883 1 94.69 103 ASN A N 1
ATOM 756 C CA . ASN A 1 103 ? 5.156 -1.78 -7.762 1 94.69 103 ASN A CA 1
ATOM 757 C C . ASN A 1 103 ? 4.035 -1.491 -8.758 1 94.69 103 ASN A C 1
ATOM 759 O O . ASN A 1 103 ? 3.059 -0.82 -8.414 1 94.69 103 ASN A O 1
ATOM 763 N N . ASP A 1 104 ? 4.168 -2.025 -9.945 1 95.88 104 ASP A N 1
ATOM 764 C CA . ASP A 1 104 ? 3.102 -1.875 -10.938 1 95.88 104 ASP A CA 1
ATOM 765 C C . ASP A 1 104 ? 1.829 -2.584 -10.484 1 95.88 104 ASP A C 1
ATOM 767 O O . ASP A 1 104 ? 0.727 -2.057 -10.641 1 95.88 104 ASP A O 1
ATOM 771 N N . ALA A 1 105 ? 2.027 -3.775 -9.969 1 97.69 105 ALA A N 1
ATOM 772 C CA . ALA A 1 105 ? 0.896 -4.555 -9.469 1 97.69 105 ALA A CA 1
ATOM 773 C C . ALA A 1 105 ? 0.187 -3.832 -8.328 1 97.69 105 ALA A C 1
ATOM 775 O O . ALA A 1 105 ? -1.044 -3.807 -8.273 1 97.69 105 ALA A O 1
ATOM 776 N N . ARG A 1 106 ? 0.942 -3.258 -7.422 1 97.5 106 ARG A N 1
ATOM 777 C CA . ARG A 1 106 ? 0.374 -2.498 -6.312 1 97.5 106 ARG A CA 1
ATOM 778 C C . ARG A 1 106 ? -0.408 -1.291 -6.82 1 97.5 106 ARG A C 1
ATOM 780 O O . ARG A 1 106 ? -1.485 -0.982 -6.309 1 97.5 106 ARG A O 1
ATOM 787 N N . ALA A 1 107 ? 0.087 -0.612 -7.824 1 96.38 107 ALA A N 1
ATOM 788 C CA . ALA A 1 107 ? -0.611 0.535 -8.398 1 96.38 107 ALA A CA 1
ATOM 789 C C . ALA A 1 107 ? -1.921 0.107 -9.055 1 96.38 107 ALA A C 1
ATOM 791 O O . ALA A 1 107 ? -2.939 0.791 -8.922 1 96.38 107 ALA A O 1
ATOM 792 N N . GLN A 1 108 ? -1.853 -0.978 -9.734 1 96.94 108 GLN A N 1
ATOM 793 C CA . GLN A 1 108 ? -3.049 -1.502 -10.383 1 96.94 108 GLN A CA 1
ATOM 794 C C . GLN A 1 108 ? -4.125 -1.847 -9.359 1 96.94 108 GLN A C 1
ATOM 796 O O . GLN A 1 108 ? -5.293 -1.485 -9.531 1 96.94 108 GLN A O 1
ATOM 801 N N . ALA A 1 109 ? -3.727 -2.523 -8.352 1 97.62 109 ALA A N 1
ATOM 802 C CA . ALA A 1 109 ? -4.68 -2.889 -7.301 1 97.62 109 ALA A CA 1
ATOM 803 C C . ALA A 1 109 ? -5.285 -1.646 -6.656 1 97.62 109 ALA A C 1
ATOM 805 O O . ALA A 1 109 ? -6.488 -1.6 -6.395 1 97.62 109 ALA A O 1
ATOM 806 N N . LEU A 1 110 ? -4.445 -0.667 -6.43 1 95.81 110 LEU A N 1
ATOM 807 C CA . LEU A 1 110 ? -4.91 0.585 -5.844 1 95.81 110 LEU A CA 1
ATOM 808 C C . LEU A 1 110 ? -5.922 1.27 -6.758 1 95.81 110 LEU A C 1
ATOM 810 O O . LEU A 1 110 ? -6.883 1.88 -6.281 1 95.81 110 LEU A O 1
ATOM 814 N N . SER A 1 111 ? -5.723 1.176 -8.008 1 94.75 111 SER A N 1
ATOM 815 C CA . SER A 1 111 ? -6.648 1.801 -8.945 1 94.75 111 SER A CA 1
ATOM 816 C C . SER A 1 111 ? -8.008 1.103 -8.938 1 94.75 111 SER A C 1
ATOM 818 O O . SER A 1 111 ? -9.047 1.75 -9.086 1 94.75 111 SER A O 1
ATOM 820 N N . TRP A 1 112 ? -8.023 -0.21 -8.844 1 95.75 112 TRP A N 1
ATOM 821 C CA . TRP A 1 112 ? -9.281 -0.939 -8.719 1 95.75 112 TRP A CA 1
ATOM 822 C C . TRP A 1 112 ? -10.023 -0.52 -7.453 1 95.75 112 TRP A C 1
ATOM 824 O O . TRP A 1 112 ? -11.25 -0.334 -7.477 1 95.75 112 TRP A O 1
ATOM 834 N N . ARG A 1 113 ? -9.297 -0.387 -6.355 1 92.69 113 ARG A N 1
ATOM 835 C CA . ARG A 1 113 ? -9.914 0.035 -5.102 1 92.69 113 ARG A CA 1
ATOM 836 C C . ARG A 1 113 ? -10.508 1.437 -5.227 1 92.69 113 ARG A C 1
ATOM 838 O O . ARG A 1 113 ? -11.602 1.703 -4.723 1 92.69 113 ARG A O 1
ATOM 845 N N . ALA A 1 114 ? -9.758 2.305 -5.891 1 91.25 114 ALA A N 1
ATOM 846 C CA . ALA A 1 114 ? -10.18 3.695 -6.035 1 91.25 114 ALA A CA 1
ATOM 847 C C . ALA A 1 114 ? -11.461 3.801 -6.855 1 91.25 114 ALA A C 1
ATOM 849 O O . ALA A 1 114 ? -12.211 4.773 -6.73 1 91.25 114 ALA A O 1
ATOM 850 N N . ALA A 1 115 ? -11.68 2.844 -7.613 1 89.94 115 ALA A N 1
ATOM 851 C CA . ALA A 1 115 ? -12.852 2.859 -8.484 1 89.94 115 ALA A CA 1
ATOM 852 C C . ALA A 1 115 ? -14.117 2.506 -7.711 1 89.94 115 ALA A C 1
ATOM 854 O O . ALA A 1 115 ? -15.227 2.654 -8.219 1 89.94 115 ALA A O 1
ATOM 855 N N . VAL A 1 116 ? -13.844 2.002 -6.473 1 84.25 116 VAL A N 1
ATOM 856 C CA . VAL A 1 116 ? -14.984 1.664 -5.633 1 84.25 116 VAL A CA 1
ATOM 857 C C . VAL A 1 116 ? -15.727 2.939 -5.227 1 84.25 116 VAL A C 1
ATOM 859 O O . VAL A 1 116 ? -15.094 3.936 -4.859 1 84.25 116 VAL A O 1
ATOM 862 N N .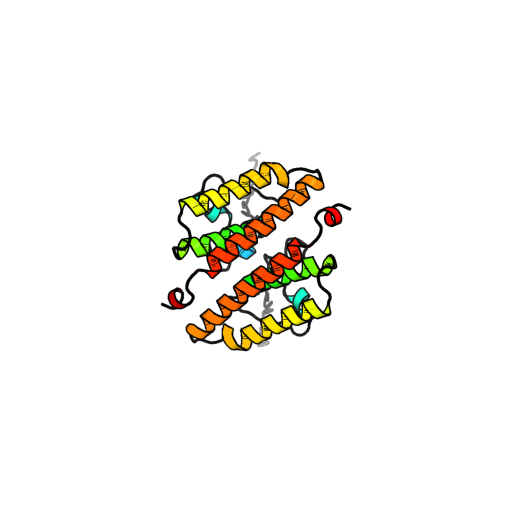 ASP A 1 117 ? -17 3.191 -5.719 1 61.62 117 ASP A N 1
ATOM 863 C CA . ASP A 1 117 ? -17.828 4.371 -5.465 1 61.62 117 ASP A CA 1
ATOM 864 C C . ASP A 1 117 ? -17.875 4.699 -3.977 1 61.62 117 ASP A C 1
ATOM 866 O O . ASP A 1 117 ? -18.312 3.877 -3.168 1 61.62 117 ASP A O 1
ATOM 870 N N . PRO A 1 118 ? -17.234 5.844 -3.541 1 56.47 118 PRO A N 1
ATOM 871 C CA . PRO A 1 118 ? -17.328 6.23 -2.131 1 56.47 118 PRO A CA 1
ATOM 872 C C . PRO A 1 118 ? -18.766 6.207 -1.608 1 56.47 118 PRO A C 1
ATOM 874 O O . PRO A 1 118 ? -18.969 6.121 -0.397 1 56.47 118 PRO A O 1
ATOM 877 N N . SER A 1 119 ? -19.703 6.566 -2.412 1 51.47 119 SER A N 1
ATOM 878 C CA . SER A 1 119 ? -21.094 6.547 -1.937 1 51.47 119 SER A CA 1
ATOM 879 C C . SER A 1 119 ? -21.469 5.164 -1.419 1 51.47 119 SER A C 1
ATOM 881 O O . SER A 1 119 ? -22.453 5.023 -0.69 1 51.47 119 SER A O 1
ATOM 883 N N . LEU A 1 120 ? -21.078 4.137 -2.02 1 43.09 120 LEU A N 1
ATOM 884 C CA . LEU A 1 120 ? -21.453 2.787 -1.612 1 43.09 120 LEU A CA 1
ATOM 885 C C . LEU A 1 120 ? -20.844 2.436 -0.26 1 43.09 120 LEU A C 1
ATOM 887 O O . LEU A 1 120 ? -21.172 1.409 0.333 1 43.09 120 LEU A O 1
ATOM 891 N N . ARG A 1 121 ? -19.875 2.83 0.085 1 41.25 121 ARG A N 1
ATOM 892 C CA . ARG A 1 121 ? -19.266 2.549 1.383 1 41.25 121 ARG A CA 1
ATOM 893 C C . ARG A 1 121 ? -20.188 2.975 2.52 1 41.25 121 ARG A C 1
ATOM 895 O O . ARG A 1 121 ? -20.156 2.391 3.605 1 41.25 121 ARG A O 1
ATOM 902 N N . GLY A 1 122 ? -20.859 4.156 2.602 1 32.38 122 GLY A N 1
ATOM 903 C CA . GLY A 1 122 ? -21.75 4.668 3.633 1 32.38 122 GLY A CA 1
ATOM 904 C C . GLY A 1 122 ? -23.078 3.943 3.688 1 32.38 122 GLY A C 1
ATOM 905 O O . GLY A 1 122 ? -23.938 4.27 4.512 1 32.38 122 GLY A O 1
ATOM 906 N N . GLY A 1 123 ? -23.484 3.299 2.615 1 27.7 123 GLY A N 1
ATOM 907 C CA . GLY A 1 123 ? -24.812 2.898 3.029 1 27.7 123 GLY A CA 1
ATOM 908 C C . GLY A 1 123 ? -24.812 1.74 4.008 1 27.7 123 GLY A C 1
ATOM 909 O O . GLY A 1 123 ? -23.812 1.029 4.137 1 27.7 1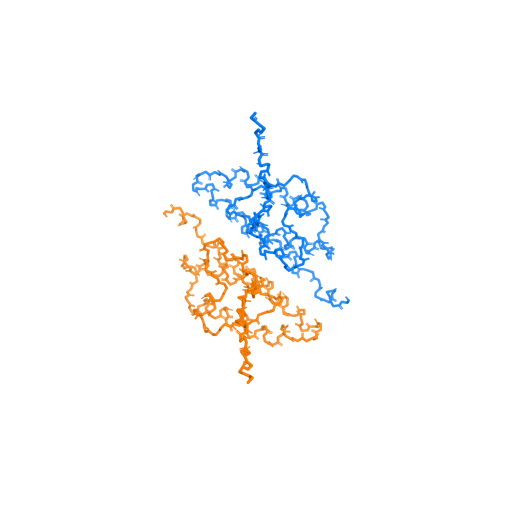23 GLY A O 1
ATOM 910 N N . MET B 1 1 ? -3.217 -0.987 65.625 1 25.28 1 MET B N 1
ATOM 911 C CA . MET B 1 1 ? -3.801 -1.75 64.5 1 25.28 1 MET B CA 1
ATOM 912 C C . MET B 1 1 ? -3.35 -1.198 63.156 1 25.28 1 MET B C 1
ATOM 914 O O . MET B 1 1 ? -3.787 -0.121 62.75 1 25.28 1 MET B O 1
ATOM 918 N N . ARG B 1 2 ? -1.938 -1.237 62.906 1 33.66 2 ARG B N 1
ATOM 919 C CA . ARG B 1 2 ? -1.116 -0.754 61.812 1 33.66 2 ARG B CA 1
ATOM 920 C C . ARG B 1 2 ? -1.503 -1.436 60.5 1 33.66 2 ARG B C 1
ATOM 922 O O . ARG B 1 2 ? -1.403 -2.658 60.375 1 33.66 2 ARG B O 1
ATOM 929 N N . THR B 1 3 ? -2.707 -0.965 59.969 1 29.95 3 THR B N 1
ATOM 930 C CA . THR B 1 3 ? -3.271 -1.375 58.688 1 29.95 3 THR B CA 1
ATOM 931 C C . THR B 1 3 ? -2.225 -1.284 57.562 1 29.95 3 THR B C 1
ATOM 933 O O . THR B 1 3 ? -1.676 -0.21 57.312 1 29.95 3 THR B O 1
ATOM 936 N N . MET B 1 4 ? -1.421 -2.285 57.438 1 29.72 4 MET B N 1
ATOM 937 C CA . MET B 1 4 ? -0.444 -2.59 56.406 1 29.72 4 MET B CA 1
ATOM 938 C C . MET B 1 4 ? -1.087 -2.535 55.031 1 29.72 4 MET B C 1
ATOM 940 O O . MET B 1 4 ? -1.848 -3.432 54.656 1 29.72 4 MET B O 1
ATOM 944 N N . ILE B 1 5 ? -1.799 -1.414 54.719 1 31.67 5 ILE B N 1
ATOM 945 C CA . ILE B 1 5 ? -2.354 -1.348 53.375 1 31.67 5 ILE B CA 1
ATOM 946 C C . ILE B 1 5 ? -1.249 -1.596 52.375 1 31.67 5 ILE B C 1
ATOM 948 O O . ILE B 1 5 ? -0.25 -0.873 52.312 1 31.67 5 ILE B O 1
ATOM 952 N N . ALA B 1 6 ? -1.044 -2.896 52 1 25.89 6 ALA B N 1
ATOM 953 C CA . ALA B 1 6 ? -0.256 -3.434 50.875 1 25.89 6 ALA B CA 1
ATOM 954 C C . ALA B 1 6 ? -0.555 -2.688 49.594 1 25.89 6 ALA B C 1
ATOM 956 O O . ALA B 1 6 ? -1.713 -2.586 49.188 1 25.89 6 ALA B O 1
ATOM 957 N N . ALA B 1 7 ? 0.001 -1.5 49.375 1 31.11 7 ALA B N 1
ATOM 958 C CA . ALA B 1 7 ? -0.015 -0.738 48.125 1 31.11 7 ALA B CA 1
ATOM 959 C C . ALA B 1 7 ? 0.324 -1.628 46.938 1 31.11 7 ALA B C 1
ATOM 961 O O . ALA B 1 7 ? 1.421 -2.188 46.875 1 31.11 7 ALA B O 1
ATOM 962 N N . GLY B 1 8 ? -0.669 -2.475 46.594 1 27.66 8 GLY B N 1
ATOM 963 C CA . GLY B 1 8 ? -0.533 -3.26 45.375 1 27.66 8 GLY B CA 1
ATOM 964 C C . GLY B 1 8 ? -0.027 -2.449 44.188 1 27.66 8 GLY B C 1
ATOM 965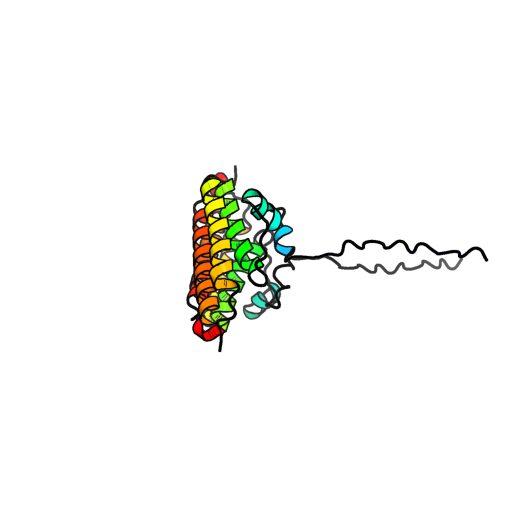 O O . GLY B 1 8 ? -0.413 -1.293 44.031 1 27.66 8 GLY B O 1
ATOM 966 N N . ALA B 1 9 ? 1.233 -2.693 43.719 1 28.81 9 ALA B N 1
ATOM 967 C CA . ALA B 1 9 ? 2.027 -2.264 42.594 1 28.81 9 ALA B CA 1
ATOM 968 C C . ALA B 1 9 ? 1.208 -2.322 41.312 1 28.81 9 ALA B C 1
ATOM 970 O O . ALA B 1 9 ? 0.716 -3.385 40.906 1 28.81 9 ALA B O 1
ATOM 971 N N . LEU B 1 10 ? 0.333 -1.274 41.062 1 30.2 10 LEU B N 1
ATOM 972 C CA . LEU B 1 10 ? -0.303 -1.073 39.781 1 30.2 10 LEU B CA 1
ATOM 973 C C . LEU B 1 10 ? 0.714 -1.196 38.656 1 30.2 10 LEU B C 1
ATOM 975 O O . LEU B 1 10 ? 1.532 -0.297 38.438 1 30.2 10 LEU B O 1
ATOM 979 N N . ALA B 1 11 ? 1.431 -2.27 38.625 1 27.44 11 ALA B N 1
ATOM 980 C CA . ALA B 1 11 ? 2.225 -2.359 37.406 1 27.44 11 ALA B CA 1
ATOM 981 C C . ALA B 1 11 ? 1.345 -2.211 36.156 1 27.44 11 ALA B C 1
ATOM 983 O O . ALA B 1 11 ? 0.517 -3.08 35.875 1 27.44 11 ALA B O 1
ATOM 984 N N . LEU B 1 12 ? 0.7 -0.974 36 1 28.72 12 LEU B N 1
ATOM 985 C CA . LEU B 1 12 ? 0.097 -0.71 34.688 1 28.72 12 LEU B CA 1
ATOM 986 C C . LEU B 1 12 ? 1.004 -1.195 33.562 1 28.72 12 LEU B C 1
ATOM 988 O O . LEU B 1 12 ? 2.113 -0.686 33.406 1 28.72 12 LEU B O 1
ATOM 992 N N . LEU B 1 13 ? 1.052 -2.512 33.438 1 27.75 13 LEU B N 1
ATOM 993 C CA . LEU B 1 13 ? 1.564 -3.027 32.156 1 27.75 13 LEU B CA 1
ATOM 994 C C . LEU B 1 13 ? 0.937 -2.293 30.984 1 27.75 13 LEU B C 1
ATOM 996 O O . LEU B 1 13 ? -0.262 -2.43 30.734 1 27.75 13 LEU B O 1
ATOM 1000 N N . ALA B 1 14 ? 1.162 -0.962 30.906 1 32.62 14 ALA B N 1
ATOM 1001 C CA . ALA B 1 14 ? 0.968 -0.171 29.703 1 32.62 14 ALA B CA 1
ATOM 1002 C C . ALA B 1 14 ? 1.293 -0.989 28.453 1 32.62 14 ALA B C 1
ATOM 1004 O O . ALA B 1 14 ? 2.463 -1.158 28.094 1 32.62 14 ALA B O 1
ATOM 1005 N N . GLY B 1 15 ? 0.967 -2.219 28.484 1 28.86 15 GLY B N 1
ATOM 1006 C CA . GLY B 1 15 ? 1.322 -3.137 27.406 1 28.86 15 GLY B CA 1
ATOM 1007 C C . GLY B 1 15 ? 1.021 -2.588 26.031 1 28.86 15 GLY B C 1
ATOM 1008 O O . GLY B 1 15 ? 1.915 -2.076 25.344 1 28.86 15 GLY B O 1
ATOM 1009 N N . CYS B 1 16 ? -0.126 -3.209 25.359 1 31.69 16 CYS B N 1
ATOM 1010 C CA . CYS B 1 16 ? -0.402 -3.496 23.953 1 31.69 16 CYS B CA 1
ATOM 1011 C C . CYS B 1 16 ? -0.846 -2.238 23.219 1 31.69 16 CYS B C 1
ATOM 1013 O O . CYS B 1 16 ? -2.045 -1.975 23.094 1 31.69 16 CYS B O 1
ATOM 1015 N N . ALA B 1 17 ? -0.841 -1.058 23.594 1 33.53 17 ALA B N 1
ATOM 1016 C CA . ALA B 1 17 ? -1.126 0.098 22.75 1 33.53 17 ALA B CA 1
ATOM 1017 C C . ALA B 1 17 ? -0.613 -0.121 21.328 1 33.53 17 ALA B C 1
ATOM 1019 O O . ALA B 1 17 ? 0.571 0.083 21.062 1 33.53 17 ALA B O 1
ATOM 1020 N N . GLY B 1 18 ? -0.738 -1.229 20.859 1 31.25 18 GLY B N 1
ATOM 1021 C CA . GLY B 1 18 ? -0.323 -1.877 19.641 1 31.25 18 GLY B CA 1
ATOM 1022 C C . GLY B 1 18 ? -0.741 -1.116 18.391 1 31.25 18 GLY B C 1
ATOM 1023 O O . GLY B 1 18 ? -1.921 -1.103 18.031 1 31.25 18 GLY B O 1
ATOM 1024 N N . GLY B 1 19 ? -0.582 0.241 18.328 1 33.28 19 GLY B N 1
ATOM 1025 C CA . GLY B 1 19 ? -0.687 0.753 16.969 1 33.28 19 GLY B CA 1
ATOM 1026 C C . GLY B 1 19 ? -0.263 -0.254 15.914 1 33.28 19 GLY B C 1
ATOM 1027 O O . GLY B 1 19 ? 0.355 -1.271 16.234 1 33.28 19 GLY B O 1
ATOM 1028 N N . PRO B 1 20 ? -1.002 -0.335 14.672 1 36.28 20 PRO B N 1
ATOM 1029 C CA . PRO B 1 20 ? -0.546 -1.354 13.727 1 36.28 20 PRO B CA 1
ATOM 1030 C C . PRO B 1 20 ? 0.966 -1.562 13.766 1 36.28 20 PRO B C 1
ATOM 1032 O O . PRO B 1 20 ? 1.727 -0.65 13.43 1 36.28 20 PRO B O 1
ATOM 1035 N N . ALA B 1 21 ? 1.546 -1.896 14.781 1 36.88 21 ALA B N 1
ATOM 1036 C CA . ALA B 1 21 ? 2.908 -2.352 15.047 1 36.88 21 ALA B CA 1
ATOM 1037 C C . ALA B 1 21 ? 3.479 -3.109 13.852 1 36.88 21 ALA B C 1
ATOM 1039 O O . ALA B 1 21 ? 4.68 -3.393 13.805 1 36.88 21 ALA B O 1
ATOM 1040 N N . GLY B 1 22 ? 2.59 -3.984 13.352 1 35.56 22 GLY B N 1
ATOM 1041 C CA . GLY B 1 22 ? 3.141 -4.953 12.414 1 35.56 22 GLY B CA 1
ATOM 1042 C C . GLY B 1 22 ? 3.939 -4.312 11.297 1 35.56 22 GLY B C 1
ATOM 1043 O O . GLY B 1 22 ? 4.559 -5.012 10.492 1 35.56 22 GLY B O 1
ATOM 1044 N N . PHE B 1 23 ? 3.566 -3.076 10.914 1 41.72 23 PHE B N 1
ATOM 1045 C CA . PHE B 1 23 ? 4.32 -2.629 9.742 1 41.72 23 PHE B CA 1
ATOM 1046 C C . PHE B 1 23 ? 5.809 -2.531 10.07 1 41.72 23 PHE B C 1
ATOM 1048 O O . PHE B 1 23 ? 6.652 -2.658 9.18 1 41.72 23 PHE B O 1
ATOM 1055 N N . GLY B 1 24 ? 6.09 -2.248 11.383 1 36.81 24 GLY B N 1
ATOM 1056 C CA . GLY B 1 24 ? 7.461 -1.965 11.766 1 36.81 24 GLY B CA 1
ATOM 1057 C C . GLY B 1 24 ? 8.383 -3.162 11.617 1 36.81 24 GLY B C 1
ATOM 1058 O O . GLY B 1 24 ? 9.586 -3.061 11.867 1 36.81 24 GLY B O 1
ATOM 1059 N N . SER B 1 25 ? 7.82 -4.273 11.82 1 42.03 25 SER B N 1
ATOM 1060 C CA . SER B 1 25 ? 8.883 -5.227 12.109 1 42.03 25 SER B CA 1
ATOM 1061 C C . SER B 1 25 ? 9.883 -5.316 10.961 1 42.03 25 SER B C 1
ATOM 1063 O O . SER B 1 25 ? 10.984 -5.844 11.125 1 42.03 25 SER B O 1
ATOM 1065 N N . TRP B 1 26 ? 9.375 -5.23 9.734 1 46.25 26 TRP B N 1
ATOM 1066 C CA . TRP B 1 26 ? 10.469 -5.441 8.797 1 46.25 26 TRP B CA 1
ATOM 1067 C C . TRP B 1 26 ? 11.445 -4.27 8.82 1 46.25 26 TRP B C 1
ATOM 1069 O O . TRP B 1 26 ? 11.133 -3.182 8.328 1 46.25 26 TRP B O 1
ATOM 1079 N N . GLY B 1 27 ? 12.227 -4.23 9.906 1 57.88 27 GLY B N 1
ATOM 1080 C CA . GLY B 1 27 ? 13.398 -3.393 10.094 1 57.88 27 GLY B CA 1
ATOM 1081 C C . GLY 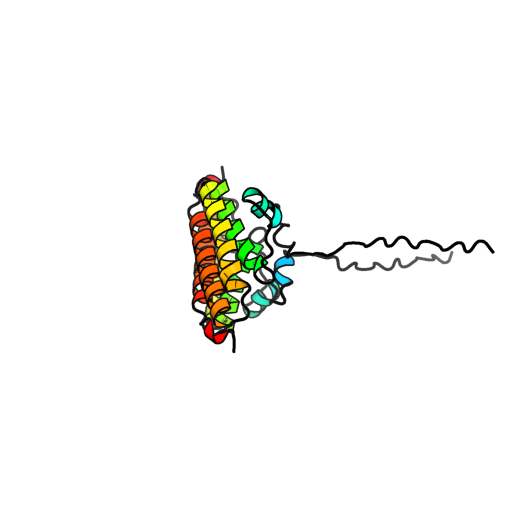B 1 27 ? 13.195 -1.971 9.602 1 57.88 27 GLY B C 1
ATOM 1082 O O . GLY B 1 27 ? 14.148 -1.187 9.555 1 57.88 27 GLY B O 1
ATOM 1083 N N . GLY B 1 28 ? 12.109 -1.623 9.016 1 70.06 28 GLY B N 1
ATOM 1084 C CA . GLY B 1 28 ? 11.984 -0.251 8.547 1 70.06 28 GLY B CA 1
ATOM 1085 C C . GLY B 1 28 ? 11.453 0.693 9.609 1 70.06 28 GLY B C 1
ATOM 1086 O O . GLY B 1 28 ? 11.164 0.275 10.727 1 70.06 28 GLY B O 1
ATOM 1087 N N . PRO B 1 29 ? 11.586 2.092 9.406 1 87.88 29 PRO B N 1
ATOM 1088 C CA . PRO B 1 29 ? 11.102 3.09 10.359 1 87.88 29 PRO B CA 1
ATOM 1089 C C . PRO B 1 29 ? 9.625 2.906 10.711 1 87.88 29 PRO B C 1
ATOM 1091 O O . PRO B 1 29 ? 8.828 2.52 9.852 1 87.88 29 PRO B O 1
ATOM 1094 N N . SER B 1 30 ? 9.367 3.074 11.984 1 89.56 30 SER B N 1
ATOM 1095 C CA . SER B 1 30 ? 7.973 3.084 12.414 1 89.56 30 SER B CA 1
ATOM 1096 C C . SER B 1 30 ? 7.234 4.297 11.859 1 89.56 30 SER B C 1
ATOM 1098 O O . SER B 1 30 ? 7.859 5.258 11.406 1 89.56 30 SER B O 1
ATOM 1100 N N . PHE B 1 31 ? 5.898 4.176 11.945 1 91.81 31 PHE B N 1
ATOM 1101 C CA . PHE B 1 31 ? 5.09 5.297 11.477 1 91.81 31 PHE B CA 1
ATOM 1102 C C . PHE B 1 31 ? 5.395 6.555 12.281 1 91.81 31 PHE B C 1
ATOM 1104 O O . PHE B 1 31 ? 5.543 7.641 11.711 1 91.81 31 PHE B O 1
ATOM 1111 N N . ALA B 1 32 ? 5.461 6.438 13.633 1 92.56 32 ALA B N 1
ATOM 1112 C CA . ALA B 1 32 ? 5.766 7.57 14.508 1 92.56 32 ALA B CA 1
ATOM 1113 C C . ALA B 1 32 ? 7.113 8.195 14.141 1 92.56 32 ALA B C 1
ATOM 1115 O O . ALA B 1 32 ? 7.254 9.414 14.117 1 92.56 32 ALA B O 1
ATOM 1116 N N . GLN B 1 33 ? 8.102 7.406 13.805 1 93.31 33 GLN B N 1
ATOM 1117 C CA . GLN B 1 33 ? 9.43 7.887 13.438 1 93.31 33 GLN B CA 1
ATOM 1118 C C . GLN B 1 33 ? 9.383 8.672 12.133 1 93.31 33 GLN B C 1
ATOM 1120 O O . GLN B 1 33 ? 10.031 9.711 12 1 93.31 33 GLN B O 1
ATOM 1125 N N . LEU B 1 34 ? 8.617 8.172 11.219 1 95 34 LEU B N 1
ATOM 1126 C CA . LEU B 1 34 ? 8.477 8.859 9.938 1 95 34 LEU B CA 1
ATOM 1127 C C . LEU B 1 34 ? 7.848 10.234 10.125 1 95 34 LEU B C 1
ATOM 1129 O O . LEU B 1 34 ? 8.289 11.211 9.508 1 95 34 LEU B O 1
ATOM 1133 N N . GLN B 1 35 ? 6.852 10.297 11.031 1 95.75 35 GLN B N 1
ATOM 1134 C CA . GLN B 1 35 ? 6.137 11.547 11.266 1 95.75 35 GLN B CA 1
ATOM 1135 C C . GLN B 1 35 ? 7.008 12.555 12.008 1 95.75 35 GLN B C 1
ATOM 1137 O O . GLN B 1 35 ? 6.977 13.75 11.711 1 95.75 35 GLN B O 1
ATOM 1142 N N . ARG B 1 36 ? 7.832 12.18 12.828 1 95.56 36 ARG B N 1
ATOM 1143 C CA . ARG B 1 36 ? 8.641 13.062 13.664 1 95.56 36 ARG B CA 1
ATOM 1144 C C . ARG B 1 36 ? 9.648 13.844 12.828 1 95.56 36 ARG B C 1
ATOM 1146 O O . ARG B 1 36 ? 10.023 14.961 13.18 1 95.56 36 ARG B O 1
ATOM 1153 N N . GLY B 1 37 ? 10.039 13.195 11.742 1 94.81 37 GLY B N 1
ATOM 1154 C CA . GLY B 1 37 ? 10.938 13.906 10.852 1 94.81 37 GLY B CA 1
ATOM 1155 C C . GLY B 1 37 ? 10.289 15.109 10.195 1 94.81 37 GLY B C 1
ATOM 1156 O O . GLY B 1 37 ? 10.984 15.977 9.648 1 94.81 37 GLY B O 1
ATOM 1157 N N . CYS B 1 38 ? 8.945 15.188 10.242 1 97.94 38 CYS B N 1
ATOM 1158 C CA . CYS B 1 38 ? 8.234 16.25 9.523 1 97.94 38 CYS B CA 1
ATOM 1159 C C . CYS B 1 38 ? 7.387 17.078 10.484 1 97.94 38 CYS B C 1
ATOM 1161 O O . CYS B 1 38 ? 6.656 17.969 10.055 1 97.94 38 CYS B O 1
ATOM 1163 N N . GLY B 1 39 ? 7.379 16.906 11.766 1 96.44 39 GLY B N 1
ATOM 1164 C CA . GLY B 1 39 ? 6.59 17.625 12.742 1 96.44 39 GLY B CA 1
ATOM 1165 C C . GLY B 1 39 ? 5.938 16.719 13.773 1 96.44 39 GLY B C 1
ATOM 1166 O O . GLY B 1 39 ? 6.535 15.734 14.203 1 96.44 39 GLY B O 1
ATOM 1167 N N . ASP B 1 40 ? 4.723 17.016 14.219 1 95 40 ASP B N 1
ATOM 1168 C CA . ASP B 1 40 ? 4.023 16.297 15.281 1 95 40 ASP B CA 1
ATOM 1169 C C . ASP B 1 40 ? 3.482 14.961 14.773 1 95 40 ASP B C 1
ATOM 1171 O O . ASP B 1 40 ? 3.176 14.82 13.586 1 95 40 ASP B O 1
ATOM 1175 N N . VAL B 1 41 ? 3.529 14.047 15.719 1 96.31 41 VAL B N 1
ATOM 1176 C CA . VAL B 1 41 ? 2.891 12.766 15.43 1 96.31 41 VAL B CA 1
ATOM 1177 C C . VAL B 1 41 ? 1.373 12.938 15.422 1 96.31 41 VAL B C 1
ATOM 1179 O O . VAL B 1 41 ? 0.799 13.484 16.359 1 96.31 41 VAL B O 1
ATOM 1182 N N . ARG B 1 42 ? 0.78 12.477 14.289 1 94.81 42 ARG B N 1
ATOM 1183 C CA . ARG B 1 42 ? -0.666 12.562 14.109 1 94.81 42 ARG B CA 1
ATOM 1184 C C . ARG B 1 42 ? -1.31 11.188 14.18 1 94.81 42 ARG B C 1
ATOM 1186 O O . ARG B 1 42 ? -0.699 10.188 13.789 1 94.81 42 ARG B O 1
ATOM 1193 N N . ASP B 1 43 ? -2.504 11.203 14.719 1 92.56 43 ASP B N 1
ATOM 1194 C CA . ASP B 1 43 ? -3.301 9.984 14.773 1 92.56 43 ASP B CA 1
ATOM 1195 C C . ASP B 1 43 ? -4.289 9.914 13.617 1 92.56 43 ASP B C 1
ATOM 1197 O O . ASP B 1 43 ? -5.09 10.836 13.422 1 92.56 43 ASP B O 1
ATOM 1201 N N . TYR B 1 44 ? -4.27 8.844 12.93 1 94.44 44 TYR B N 1
ATOM 1202 C CA . TYR B 1 44 ? -5.145 8.688 11.773 1 94.44 44 TYR B CA 1
ATOM 1203 C C . TYR B 1 44 ? -6.223 7.648 12.039 1 94.44 44 TYR B C 1
ATOM 1205 O O . TYR B 1 44 ? -6.996 7.301 11.141 1 94.44 44 TYR B O 1
ATOM 1213 N N . GLY B 1 45 ? -6.242 7.133 13.328 1 89.31 45 GLY B N 1
ATOM 1214 C CA . GLY B 1 45 ? -7.254 6.148 13.672 1 89.31 45 GLY B CA 1
ATOM 1215 C C . GLY B 1 45 ? -7.262 4.949 12.75 1 89.31 45 GLY B C 1
ATOM 1216 O O . GLY B 1 45 ? -6.219 4.328 12.523 1 89.31 45 GLY B O 1
ATOM 1217 N N . ASP B 1 46 ? -8.406 4.727 12.172 1 83.62 46 ASP B N 1
ATOM 1218 C CA . ASP B 1 46 ? -8.609 3.555 11.328 1 83.62 46 ASP B CA 1
ATOM 1219 C C . ASP B 1 46 ? -7.867 3.695 10.008 1 83.62 46 ASP B C 1
ATOM 1221 O O . ASP B 1 46 ? -7.691 2.715 9.281 1 83.62 46 ASP B O 1
ATOM 1225 N N . ASP B 1 47 ? -7.387 4.887 9.664 1 89.88 47 ASP B N 1
ATOM 1226 C CA . ASP B 1 47 ? -6.73 5.125 8.383 1 89.88 47 ASP B CA 1
ATOM 1227 C C . ASP B 1 47 ? -5.215 4.977 8.5 1 89.88 47 ASP B C 1
ATOM 1229 O O . ASP B 1 47 ? -4.492 5.109 7.516 1 89.88 47 ASP B O 1
ATOM 1233 N N . ALA B 1 48 ? -4.723 4.59 9.68 1 91.75 48 ALA B N 1
ATOM 1234 C CA . ALA B 1 48 ? -3.289 4.617 9.961 1 91.75 48 ALA B CA 1
ATOM 1235 C C . ALA B 1 48 ? -2.529 3.664 9.047 1 91.75 48 ALA B C 1
ATOM 1237 O O . ALA B 1 48 ? -1.438 3.99 8.57 1 91.75 48 ALA B O 1
ATOM 1238 N N . ARG B 1 49 ? -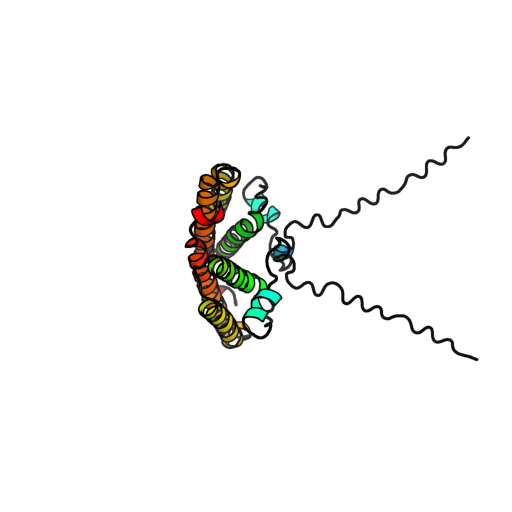3.061 2.605 8.781 1 86.12 49 ARG B N 1
ATOM 1239 C CA . ARG B 1 49 ? -2.371 1.615 7.965 1 86.12 49 ARG B CA 1
ATOM 1240 C C . ARG B 1 49 ? -2.166 2.127 6.543 1 86.12 49 ARG B C 1
ATOM 1242 O O . ARG B 1 49 ? -1.064 2.035 5.996 1 86.12 49 ARG B O 1
ATOM 1249 N N . SER B 1 50 ? -3.264 2.602 6.027 1 91.75 50 SER B N 1
ATOM 1250 C CA . SER B 1 50 ? -3.193 3.098 4.66 1 91.75 50 SER B CA 1
ATOM 1251 C C . SER B 1 50 ? -2.297 4.324 4.559 1 91.75 50 SER B C 1
ATOM 1253 O O . SER B 1 50 ? -1.529 4.465 3.604 1 91.75 50 SER B O 1
ATOM 1255 N N . VAL B 1 51 ? -2.346 5.133 5.582 1 95.38 51 VAL B N 1
ATOM 1256 C CA . VAL B 1 51 ? -1.512 6.328 5.582 1 95.38 51 VAL B CA 1
ATOM 1257 C C . VAL B 1 51 ? -0.044 5.938 5.742 1 95.38 51 VAL B C 1
ATOM 1259 O O . VAL B 1 51 ? 0.829 6.484 5.062 1 95.38 51 VAL B O 1
ATOM 1262 N N . TYR B 1 52 ? 0.198 5.027 6.566 1 93.38 52 TYR B N 1
ATOM 1263 C CA . TYR B 1 52 ? 1.568 4.555 6.738 1 93.38 52 TYR B CA 1
ATOM 1264 C C . TYR B 1 52 ? 2.127 4.023 5.422 1 93.38 52 TYR B C 1
ATOM 1266 O O . TYR B 1 52 ? 3.279 4.293 5.078 1 93.38 52 TYR B O 1
ATOM 1274 N N . SER B 1 53 ? 1.297 3.236 4.742 1 93.81 53 SER B N 1
ATOM 1275 C CA . SER B 1 53 ? 1.743 2.691 3.465 1 93.81 53 SER B CA 1
ATOM 1276 C C . SER B 1 53 ? 2.172 3.799 2.508 1 93.81 53 SER B C 1
ATOM 1278 O O . SER B 1 53 ? 3.217 3.699 1.861 1 93.81 53 SER B O 1
ATOM 1280 N N . ALA B 1 54 ? 1.416 4.852 2.439 1 96.75 54 ALA B N 1
ATOM 1281 C CA . ALA B 1 54 ? 1.742 5.98 1.572 1 96.75 54 ALA B CA 1
ATOM 1282 C C . ALA B 1 54 ? 3.037 6.656 2.012 1 96.75 54 ALA B C 1
ATOM 1284 O O . ALA B 1 54 ? 3.922 6.914 1.191 1 96.75 54 ALA B O 1
ATOM 1285 N N . VAL B 1 55 ? 3.133 6.855 3.311 1 97.56 55 VAL B N 1
ATOM 1286 C CA . VAL B 1 55 ? 4.273 7.582 3.857 1 97.56 55 VAL B CA 1
ATOM 1287 C C . VAL B 1 55 ? 5.535 6.734 3.725 1 97.56 55 VAL B C 1
ATOM 1289 O O . VAL B 1 55 ? 6.609 7.25 3.402 1 97.56 55 VAL B O 1
ATOM 1292 N N . PHE B 1 56 ? 5.445 5.488 3.93 1 94.31 56 PHE B N 1
ATOM 1293 C CA . PHE B 1 56 ? 6.598 4.598 3.816 1 94.31 56 PHE B CA 1
ATOM 1294 C C . PHE B 1 56 ? 7.105 4.551 2.381 1 94.31 56 PHE B C 1
ATOM 1296 O O . PHE B 1 56 ? 8.312 4.613 2.143 1 94.31 56 PHE B O 1
ATOM 1303 N N . ASP B 1 57 ? 6.16 4.375 1.418 1 94.75 57 ASP B N 1
ATOM 1304 C CA . ASP B 1 57 ? 6.57 4.379 0.018 1 94.75 57 ASP B CA 1
ATOM 1305 C C . ASP B 1 57 ? 7.273 5.688 -0.345 1 94.75 57 ASP B C 1
ATOM 1307 O O . ASP B 1 57 ? 8.273 5.684 -1.061 1 94.75 57 ASP B O 1
ATOM 1311 N N . ALA B 1 58 ? 6.754 6.777 0.136 1 97.56 58 ALA B N 1
ATOM 1312 C CA . ALA B 1 58 ? 7.391 8.07 -0.098 1 97.56 58 ALA B CA 1
ATOM 1313 C C . ALA B 1 58 ? 8.766 8.133 0.552 1 97.56 58 ALA B C 1
ATOM 1315 O O . ALA B 1 58 ? 9.703 8.703 -0.01 1 97.56 58 ALA B O 1
ATOM 1316 N N . TRP B 1 59 ? 8.938 7.562 1.697 1 95.69 59 TRP B N 1
ATOM 1317 C CA . TRP B 1 59 ? 10.211 7.547 2.408 1 95.69 59 TRP B CA 1
ATOM 1318 C C . TRP B 1 59 ? 11.258 6.746 1.637 1 95.69 59 TRP B C 1
ATOM 1320 O O . TRP B 1 59 ? 12.414 7.152 1.544 1 95.69 59 TRP B O 1
ATOM 1330 N N . VAL B 1 60 ? 10.836 5.645 1.154 1 93.06 60 VAL B N 1
ATOM 1331 C CA . VAL B 1 60 ? 11.758 4.84 0.359 1 93.06 60 VAL B CA 1
ATOM 1332 C C . VAL B 1 60 ? 12.25 5.648 -0.837 1 93.06 60 VAL B C 1
ATOM 1334 O O . VAL B 1 60 ? 13.445 5.621 -1.159 1 93.06 60 VAL B O 1
ATOM 1337 N N . ALA B 1 61 ? 11.359 6.34 -1.504 1 94.88 61 ALA B N 1
ATOM 1338 C CA . ALA B 1 61 ? 11.75 7.191 -2.625 1 94.88 61 ALA B CA 1
ATOM 1339 C C . ALA B 1 61 ? 12.742 8.258 -2.186 1 94.88 61 ALA B C 1
ATOM 1341 O O . ALA B 1 61 ? 13.734 8.516 -2.875 1 94.88 61 ALA B O 1
ATOM 1342 N N . LYS B 1 62 ? 12.453 8.852 -1.044 1 94.94 62 LYS B N 1
ATOM 1343 C CA . LYS B 1 62 ? 13.344 9.875 -0.509 1 94.94 62 LYS B CA 1
ATOM 1344 C C . LYS B 1 62 ? 14.734 9.305 -0.225 1 94.94 62 LYS B C 1
ATOM 1346 O O . LYS B 1 62 ? 15.742 9.898 -0.594 1 94.94 62 LYS B O 1
ATOM 1351 N N . ARG B 1 63 ? 14.75 8.219 0.4 1 92.94 63 ARG B N 1
ATOM 1352 C CA . ARG B 1 63 ? 16 7.582 0.78 1 92.94 63 ARG B CA 1
ATOM 1353 C C . ARG B 1 63 ? 16.875 7.324 -0.442 1 92.94 63 ARG B C 1
ATOM 1355 O O . ARG B 1 63 ? 18.109 7.316 -0.342 1 92.94 63 ARG B O 1
ATOM 1362 N N . HIS B 1 64 ? 16.234 7.188 -1.545 1 92.31 64 HIS B N 1
ATOM 1363 C CA . HIS B 1 64 ? 16.984 6.84 -2.754 1 92.31 64 HIS B CA 1
ATOM 1364 C C . HIS B 1 64 ? 17.094 8.039 -3.688 1 92.31 64 HIS B C 1
ATOM 1366 O O . HIS B 1 64 ? 17.422 7.883 -4.863 1 92.31 64 HIS B O 1
ATOM 1372 N N . GLY B 1 65 ? 16.734 9.203 -3.223 1 91.88 65 GLY B N 1
ATOM 1373 C CA . GLY B 1 65 ? 17.094 10.445 -3.887 1 91.88 65 GLY B CA 1
ATOM 1374 C C . GLY B 1 65 ? 16.031 10.93 -4.859 1 91.88 65 GLY B C 1
ATOM 1375 O O . GLY B 1 65 ? 16.266 11.875 -5.617 1 91.88 65 GLY B O 1
ATOM 1376 N N . LYS B 1 66 ? 14.836 10.242 -4.832 1 94.75 66 LYS B N 1
ATOM 1377 C CA . LYS B 1 66 ? 13.805 10.617 -5.793 1 94.75 66 LYS B CA 1
ATOM 1378 C C . LYS B 1 66 ? 12.875 11.68 -5.211 1 94.75 66 LYS B C 1
ATOM 1380 O O . LYS B 1 66 ? 12.078 12.281 -5.938 1 94.75 66 LYS B O 1
ATOM 1385 N N . LEU B 1 67 ? 12.898 11.82 -3.914 1 95.62 67 LEU B N 1
ATOM 1386 C CA . LEU B 1 67 ? 12.141 12.844 -3.197 1 95.62 67 LEU B CA 1
ATOM 1387 C C . LEU B 1 67 ? 13.047 13.617 -2.248 1 95.62 67 LEU B C 1
ATOM 1389 O O . LEU B 1 67 ? 13.875 13.031 -1.547 1 95.62 67 LEU B O 1
ATOM 1393 N N . THR B 1 68 ? 13 14.953 -2.293 1 97.12 68 THR B N 1
ATOM 1394 C CA . THR B 1 68 ? 13.711 15.742 -1.297 1 97.12 68 THR B CA 1
ATOM 1395 C C . THR B 1 68 ? 13.023 15.656 0.06 1 97.12 68 THR B C 1
ATOM 1397 O O . THR B 1 68 ? 11.852 15.281 0.144 1 97.12 68 THR B O 1
ATOM 1400 N N . ASP B 1 69 ? 13.734 16.016 1.045 1 96.75 69 ASP B N 1
ATOM 1401 C CA . ASP B 1 69 ? 13.156 16.094 2.385 1 96.75 69 ASP B CA 1
ATOM 1402 C C . ASP B 1 69 ? 11.961 17.031 2.416 1 96.75 69 ASP B C 1
ATOM 1404 O O . ASP B 1 69 ? 10.938 16.734 3.031 1 96.75 69 ASP B O 1
ATOM 1408 N N . ALA B 1 70 ? 12.086 18.156 1.779 1 97.69 70 ALA B N 1
ATOM 1409 C CA . ALA B 1 70 ? 11.016 19.156 1.781 1 97.69 70 ALA B CA 1
ATOM 1410 C C . ALA B 1 70 ? 9.75 18.625 1.124 1 97.69 70 ALA B C 1
ATOM 1412 O O . ALA B 1 70 ? 8.648 18.844 1.619 1 97.69 70 ALA B O 1
ATOM 1413 N N . ARG B 1 71 ? 9.914 17.922 0.004 1 98.06 71 ARG B N 1
ATOM 1414 C CA . ARG B 1 71 ? 8.766 17.359 -0.697 1 98.06 71 ARG B CA 1
ATOM 1415 C C . ARG B 1 71 ? 8.133 16.219 0.101 1 98.06 71 ARG B C 1
ATOM 1417 O O . ARG B 1 71 ? 6.914 16.062 0.098 1 98.06 71 ARG B O 1
ATOM 1424 N N . PHE B 1 72 ? 8.992 15.508 0.762 1 98.5 72 PHE B N 1
ATOM 1425 C CA . PHE B 1 72 ? 8.492 14.445 1.63 1 98.5 72 PHE B CA 1
ATOM 1426 C C . PHE B 1 72 ? 7.645 15.023 2.754 1 98.5 72 PHE B C 1
ATOM 1428 O O . PHE B 1 72 ? 6.531 14.562 3.002 1 98.5 72 PHE B O 1
ATOM 1435 N N . CYS B 1 73 ? 8.117 16.047 3.379 1 98.69 73 CYS B N 1
ATOM 1436 C CA . CYS B 1 73 ? 7.398 16.641 4.492 1 98.69 73 CYS B CA 1
ATOM 1437 C C . CYS B 1 73 ? 6.145 17.359 4 1 98.69 73 CYS B C 1
ATOM 1439 O O . CYS B 1 73 ? 5.129 17.391 4.695 1 98.69 73 CYS B O 1
ATOM 1441 N N . ALA B 1 74 ? 6.188 17.984 2.824 1 98.62 74 ALA B N 1
ATOM 1442 C CA . ALA B 1 74 ? 4.984 18.578 2.242 1 98.62 74 ALA B CA 1
ATOM 1443 C C . ALA B 1 74 ? 3.906 17.516 2.016 1 98.62 74 ALA B C 1
ATOM 1445 O O . ALA B 1 74 ? 2.725 17.766 2.271 1 98.62 74 ALA B O 1
ATOM 1446 N N . PHE B 1 75 ? 4.332 16.391 1.546 1 98.69 75 PHE B N 1
ATOM 1447 C CA . PHE B 1 75 ? 3.432 15.273 1.313 1 98.69 75 PHE B CA 1
ATOM 1448 C C . PHE B 1 75 ? 2.787 14.812 2.617 1 98.69 75 PHE B C 1
ATOM 1450 O O . PHE B 1 75 ? 1.563 14.68 2.695 1 98.69 75 PHE B O 1
ATOM 1457 N N . GLU B 1 76 ? 3.607 14.625 3.709 1 98 76 GLU B N 1
ATOM 1458 C CA . GLU B 1 76 ? 3.111 14.227 5.02 1 98 76 GLU B CA 1
ATOM 1459 C C . GLU B 1 76 ? 2.139 15.258 5.582 1 98 76 GLU B C 1
ATOM 1461 O O . GLU B 1 76 ? 1.081 14.898 6.109 1 98 76 GLU B O 1
ATOM 1466 N N . ASN B 1 77 ? 2.502 16.484 5.465 1 98.25 77 ASN B N 1
ATOM 1467 C CA . ASN B 1 77 ? 1.678 17.547 6.023 1 98.25 77 ASN B CA 1
ATOM 1468 C C . ASN B 1 77 ? 0.361 17.688 5.266 1 98.25 77 ASN B C 1
ATOM 1470 O O . ASN B 1 77 ? -0.676 17.984 5.867 1 98.25 77 ASN B O 1
ATOM 1474 N N . GLU B 1 78 ? 0.391 17.5 4 1 98.31 78 GLU B N 1
ATOM 1475 C CA . GLU B 1 78 ? -0.847 17.547 3.229 1 98.31 78 GLU B CA 1
ATOM 1476 C C . GLU B 1 78 ? -1.79 16.422 3.629 1 98.31 78 GLU B C 1
ATOM 1478 O O . GLU B 1 78 ? -2.998 16.625 3.756 1 98.31 78 GLU B O 1
ATOM 1483 N N . LEU B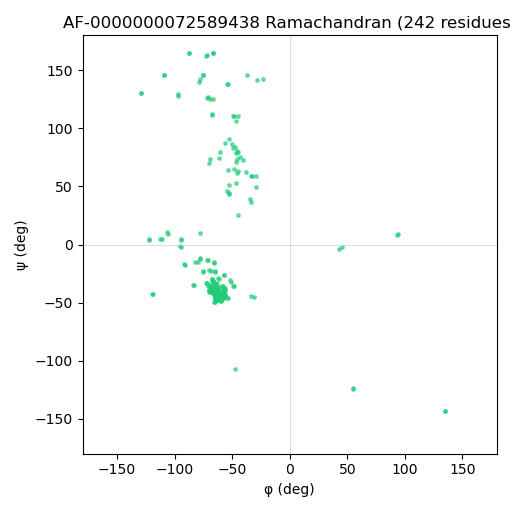 1 79 ? -1.244 15.164 3.814 1 98.06 79 LEU B N 1
ATOM 1484 C CA . LEU B 1 79 ? -2.045 14.047 4.297 1 98.06 79 LEU B CA 1
ATOM 1485 C C . LEU B 1 79 ? -2.75 14.406 5.602 1 98.06 79 LEU B C 1
ATOM 1487 O O . LEU B 1 79 ? -3.947 14.156 5.754 1 98.06 79 LEU B O 1
ATOM 1491 N N . ALA B 1 80 ? -1.949 15.008 6.488 1 97.38 80 ALA B N 1
ATOM 1492 C CA . ALA B 1 80 ? -2.486 15.367 7.801 1 97.38 80 ALA B CA 1
ATOM 1493 C C . ALA B 1 80 ? -3.584 16.422 7.676 1 97.38 80 ALA B C 1
ATOM 1495 O O . ALA B 1 80 ? -4.633 16.312 8.312 1 97.38 80 ALA B O 1
ATOM 1496 N N . GLN B 1 81 ? -3.391 17.422 6.859 1 96.94 81 GLN B N 1
ATOM 1497 C CA . GLN B 1 81 ? -4.355 18.5 6.664 1 96.94 81 GLN B CA 1
ATOM 1498 C C . GLN B 1 81 ? -5.648 17.984 6.047 1 96.94 81 GLN B C 1
ATOM 1500 O O . GLN B 1 81 ? -6.742 18.344 6.484 1 96.94 81 GLN B O 1
ATOM 1505 N N . ARG B 1 82 ? -5.496 17.156 5.059 1 97.12 82 ARG B N 1
ATOM 1506 C CA . ARG B 1 82 ? -6.668 16.594 4.398 1 97.12 82 ARG B CA 1
ATOM 1507 C C . ARG B 1 82 ? -7.438 15.664 5.34 1 97.12 82 ARG B C 1
ATOM 1509 O O . ARG B 1 82 ? -8.672 15.648 5.328 1 97.12 82 ARG B O 1
ATOM 1516 N N . HIS B 1 83 ? -6.652 14.883 6.191 1 96.31 83 HIS B N 1
ATOM 1517 C CA . HIS B 1 83 ? -7.324 14.008 7.148 1 96.31 83 HIS B CA 1
ATOM 1518 C C . HIS B 1 83 ? -8.109 14.812 8.172 1 96.31 83 HIS B C 1
ATOM 1520 O O . HIS B 1 83 ? -9.25 14.461 8.508 1 96.31 83 HIS B O 1
ATOM 1526 N N . ALA B 1 84 ? -7.543 15.875 8.656 1 94.94 84 ALA B N 1
ATOM 1527 C CA . ALA B 1 84 ? -8.219 16.734 9.625 1 94.94 84 ALA B CA 1
ATOM 1528 C C . ALA B 1 84 ? -9.461 17.375 9.023 1 94.94 84 ALA B C 1
ATOM 1530 O O . ALA B 1 84 ? -10.484 17.516 9.695 1 94.94 84 ALA B O 1
ATOM 1531 N N . ALA B 1 85 ? -9.414 17.656 7.781 1 94.31 85 ALA B N 1
ATOM 1532 C CA . ALA B 1 85 ? -10.508 18.375 7.121 1 94.31 85 ALA B CA 1
ATOM 1533 C C . ALA B 1 85 ? -11.617 17.406 6.711 1 94.31 85 ALA B C 1
ATOM 1535 O O . ALA B 1 85 ? -12.805 17.75 6.777 1 94.31 85 ALA B O 1
ATOM 1536 N N . LEU B 1 86 ? -11.211 16.203 6.328 1 92.81 86 LEU B N 1
ATOM 1537 C CA . LEU B 1 86 ? -12.172 15.312 5.691 1 92.81 86 LEU B CA 1
ATOM 1538 C C . LEU B 1 86 ? -12.336 14.031 6.5 1 92.81 86 LEU B C 1
ATOM 1540 O O . LEU B 1 86 ? -13.461 13.555 6.684 1 92.81 86 LEU B O 1
ATOM 1544 N N . GLY B 1 87 ? -11.266 13.477 6.98 1 88 87 GLY B N 1
ATOM 1545 C CA . GLY B 1 87 ? -11.203 12.117 7.496 1 88 87 GLY B CA 1
ATOM 1546 C C . GLY B 1 87 ? -11.844 11.969 8.859 1 88 87 GLY B C 1
ATOM 1547 O O . GLY B 1 87 ? -12.289 10.883 9.227 1 88 87 GLY B O 1
ATOM 1548 N N . THR B 1 88 ? -11.906 13.016 9.523 1 85.88 88 THR B N 1
ATOM 1549 C CA . THR B 1 88 ? -12.445 12.969 10.883 1 85.88 88 THR B CA 1
ATOM 1550 C C . THR B 1 88 ? -13.93 13.305 10.891 1 85.88 88 THR B C 1
ATOM 1552 O O . THR B 1 88 ? -14.57 13.281 11.945 1 85.88 88 THR B O 1
ATOM 1555 N N . ASN B 1 89 ? -14.375 13.594 9.703 1 80.69 89 ASN B N 1
ATOM 1556 C CA . ASN B 1 89 ? -15.789 13.945 9.586 1 80.69 89 ASN B CA 1
ATOM 1557 C C . ASN B 1 89 ? -16.688 12.711 9.617 1 80.69 89 ASN B C 1
ATOM 1559 O O . ASN B 1 89 ? -16.328 11.672 9.055 1 80.69 89 ASN B O 1
ATOM 1563 N N . ALA B 1 90 ? -17.781 12.906 10.258 1 80.88 90 ALA B N 1
ATOM 1564 C CA . ALA B 1 90 ? -18.719 11.797 10.344 1 80.88 90 ALA B CA 1
ATOM 1565 C C . ALA B 1 90 ? -19.578 11.695 9.086 1 80.88 90 ALA B C 1
ATOM 1567 O O . ALA B 1 90 ? -20.203 10.664 8.828 1 80.88 90 ALA B O 1
ATOM 1568 N N . ASP B 1 91 ? -19.578 12.758 8.289 1 87.06 91 ASP B N 1
ATOM 1569 C CA . ASP B 1 91 ? -20.328 12.797 7.047 1 87.06 91 ASP B CA 1
ATOM 1570 C C . ASP B 1 91 ? -19.766 11.812 6.023 1 87.06 91 ASP B C 1
ATOM 1572 O O . ASP B 1 91 ? -18.578 11.859 5.715 1 87.06 91 ASP B O 1
ATOM 1576 N N . ALA B 1 92 ? -20.672 10.984 5.57 1 84.69 92 ALA B N 1
ATOM 1577 C CA . ALA B 1 92 ? -20.266 9.945 4.621 1 84.69 92 ALA B CA 1
ATOM 1578 C C . ALA B 1 92 ? -19.625 10.562 3.379 1 84.69 92 ALA B C 1
ATOM 1580 O O . ALA B 1 92 ? -18.688 9.992 2.807 1 84.69 92 ALA B O 1
ATOM 1581 N N . ALA B 1 93 ? -20.141 11.688 3.01 1 87.75 93 ALA B N 1
ATOM 1582 C CA . ALA B 1 93 ? -19.594 12.344 1.832 1 87.75 93 ALA B CA 1
ATOM 1583 C C . ALA B 1 93 ? -18.156 12.805 2.088 1 87.75 93 ALA B C 1
ATOM 1585 O O . ALA B 1 93 ? -17.281 12.633 1.233 1 87.75 93 ALA B O 1
ATOM 1586 N N . ALA B 1 94 ? -17.891 13.344 3.238 1 90 94 ALA B N 1
ATOM 1587 C CA . ALA B 1 94 ? -16.562 13.797 3.6 1 90 94 ALA B CA 1
ATOM 1588 C C . ALA B 1 94 ? -15.594 12.617 3.723 1 90 94 ALA B C 1
ATOM 1590 O O . ALA B 1 94 ? -14.453 12.68 3.26 1 90 94 ALA B O 1
ATOM 1591 N N . ARG B 1 95 ? -16.047 11.594 4.289 1 89.38 95 ARG B N 1
ATOM 1592 C CA . ARG B 1 95 ? -15.25 10.375 4.402 1 89.38 95 ARG B CA 1
ATOM 1593 C C . ARG B 1 95 ? -14.875 9.836 3.023 1 89.38 95 ARG B C 1
ATOM 1595 O O . ARG B 1 95 ? -13.742 9.406 2.807 1 89.38 95 ARG B O 1
ATOM 1602 N N . GLY B 1 96 ? -15.82 9.867 2.164 1 88.88 96 GLY B N 1
ATOM 1603 C CA . GLY B 1 96 ? -15.555 9.43 0.803 1 88.88 96 GLY B CA 1
ATOM 1604 C C . GLY B 1 96 ? -14.492 10.25 0.102 1 88.88 96 GLY B C 1
ATOM 1605 O O . GLY B 1 96 ? -13.633 9.703 -0.595 1 88.88 96 GLY B O 1
ATOM 1606 N N . ARG B 1 97 ? -14.586 11.531 0.318 1 92.94 97 ARG B N 1
ATOM 1607 C CA . ARG B 1 97 ? -13.586 12.414 -0.28 1 92.94 97 ARG B CA 1
ATOM 1608 C C . ARG B 1 97 ? -12.203 12.148 0.293 1 92.94 97 ARG B C 1
ATOM 1610 O O . ARG B 1 97 ? -11.203 12.18 -0.434 1 92.94 97 ARG B O 1
ATOM 1617 N N . TRP B 1 98 ? -12.156 11.844 1.562 1 94 98 TRP B N 1
ATOM 1618 C CA . TRP B 1 98 ? -10.891 11.492 2.193 1 94 98 TRP B CA 1
ATOM 1619 C C . TRP B 1 98 ? -10.312 10.219 1.586 1 94 98 TRP B C 1
ATOM 1621 O O . TRP B 1 98 ? -9.141 10.172 1.221 1 94 98 TRP B O 1
ATOM 1631 N N . VAL B 1 99 ? -11.102 9.25 1.47 1 92.44 99 VAL B N 1
ATOM 1632 C CA . VAL B 1 99 ? -10.648 7.961 0.968 1 92.44 99 VAL B CA 1
ATOM 1633 C C . VAL B 1 99 ? -10.156 8.102 -0.471 1 92.44 99 VAL B C 1
ATOM 1635 O O . VAL B 1 99 ? -9.133 7.527 -0.847 1 92.44 99 VAL B O 1
ATOM 1638 N N . SER B 1 100 ? -10.914 8.867 -1.227 1 92.44 100 SER B N 1
ATOM 1639 C CA . SER B 1 100 ? -10.484 9.133 -2.594 1 92.44 100 SER B CA 1
ATOM 1640 C C . SER B 1 100 ? -9.125 9.82 -2.617 1 92.44 100 SER B C 1
ATOM 1642 O O . SER B 1 100 ? -8.227 9.406 -3.355 1 92.44 100 SER B O 1
ATOM 1644 N N . TYR B 1 101 ? -9.023 10.836 -1.821 1 95.5 101 TYR B N 1
ATOM 1645 C CA . TYR B 1 101 ? -7.746 11.539 -1.735 1 95.5 101 TYR B CA 1
ATOM 1646 C C . TYR B 1 101 ? -6.633 10.586 -1.31 1 95.5 101 TYR B C 1
ATOM 1648 O O . TYR B 1 101 ? -5.535 10.617 -1.874 1 95.5 101 TYR B O 1
ATOM 1656 N N . LEU B 1 102 ? -6.891 9.75 -0.263 1 95.94 102 LEU B N 1
ATOM 1657 C CA . LEU B 1 102 ? -5.883 8.844 0.275 1 95.94 102 LEU B CA 1
ATOM 1658 C C . LEU B 1 102 ? -5.434 7.84 -0.782 1 95.94 102 LEU B C 1
ATOM 1660 O O . LEU B 1 102 ? -4.238 7.551 -0.905 1 95.94 102 LEU B O 1
ATOM 1664 N N . ASN B 1 103 ? -6.324 7.324 -1.529 1 94.62 103 ASN B N 1
ATOM 1665 C CA . ASN B 1 103 ? -5.957 6.398 -2.596 1 94.62 103 ASN B CA 1
ATOM 1666 C C . ASN B 1 103 ? -5.078 7.074 -3.646 1 94.62 103 ASN B C 1
ATOM 1668 O O . ASN B 1 103 ? -4.121 6.473 -4.133 1 94.62 103 ASN B O 1
ATOM 1672 N N . ASP B 1 104 ? -5.391 8.305 -3.967 1 95.75 104 ASP B N 1
ATOM 1673 C CA . ASP B 1 104 ? -4.559 9.062 -4.895 1 95.75 104 ASP B CA 1
ATOM 1674 C C . ASP B 1 104 ? -3.16 9.289 -4.32 1 95.75 104 ASP B C 1
ATOM 1676 O O . ASP B 1 104 ? -2.162 9.18 -5.035 1 95.75 104 ASP B O 1
ATOM 1680 N N . ALA B 1 105 ? -3.145 9.648 -3.057 1 97.69 105 ALA B N 1
ATOM 1681 C CA . ALA B 1 105 ? -1.873 9.875 -2.375 1 97.69 105 ALA B CA 1
ATOM 1682 C C . ALA B 1 105 ? -1.025 8.609 -2.355 1 97.69 105 ALA B C 1
ATOM 1684 O O . ALA B 1 105 ? 0.187 8.664 -2.58 1 97.69 105 ALA B O 1
ATOM 1685 N N . ARG B 1 106 ? -1.645 7.484 -2.082 1 97.5 106 ARG B N 1
ATOM 1686 C CA . ARG B 1 106 ? -0.945 6.203 -2.084 1 97.5 106 ARG B CA 1
ATOM 1687 C C . ARG B 1 106 ? -0.391 5.883 -3.469 1 97.5 106 ARG B C 1
ATOM 1689 O O . ARG B 1 106 ? 0.734 5.395 -3.596 1 97.5 106 ARG B O 1
ATOM 1696 N N . ALA B 1 107 ? -1.129 6.16 -4.504 1 96.44 107 ALA B N 1
ATOM 1697 C CA . ALA B 1 107 ? -0.664 5.922 -5.867 1 96.44 107 ALA B CA 1
ATOM 1698 C C . ALA B 1 107 ? 0.529 6.812 -6.203 1 96.44 107 ALA B C 1
ATOM 1700 O O . ALA B 1 107 ? 1.485 6.367 -6.84 1 96.44 107 ALA B O 1
ATOM 1701 N N . GLN B 1 108 ? 0.432 8.023 -5.785 1 97 108 GLN B N 1
ATOM 1702 C CA . GLN B 1 108 ? 1.521 8.961 -6.023 1 97 108 GLN B CA 1
ATOM 1703 C C . GLN B 1 108 ? 2.805 8.5 -5.336 1 97 108 GLN B C 1
ATOM 1705 O O . GLN B 1 108 ? 3.877 8.508 -5.945 1 97 108 GLN B O 1
ATOM 1710 N N . ALA B 1 109 ? 2.676 8.125 -4.113 1 97.69 109 ALA B N 1
ATOM 1711 C CA . ALA B 1 109 ? 3.842 7.652 -3.375 1 97.69 109 ALA B CA 1
ATOM 1712 C C . ALA B 1 109 ? 4.445 6.414 -4.035 1 97.69 109 ALA B C 1
ATOM 1714 O O . ALA B 1 109 ? 5.668 6.293 -4.141 1 97.69 109 ALA B O 1
ATOM 1715 N N . LEU B 1 110 ? 3.58 5.539 -4.473 1 95.94 110 LEU B N 1
ATOM 1716 C CA . LEU B 1 110 ? 4.031 4.328 -5.152 1 95.94 110 LEU B CA 1
ATOM 1717 C C . LEU B 1 110 ? 4.781 4.676 -6.434 1 95.94 110 LEU B C 1
ATOM 1719 O O . LEU B 1 110 ? 5.754 4.008 -6.789 1 95.94 110 LEU B O 1
ATOM 1723 N N . SER B 1 111 ? 4.355 5.672 -7.109 1 94.81 111 SER B N 1
ATOM 1724 C CA . SER B 1 111 ? 5.023 6.07 -8.344 1 94.81 111 SER B CA 1
ATOM 1725 C C . SER B 1 111 ? 6.414 6.629 -8.07 1 94.81 111 SER B C 1
ATOM 1727 O O . SER B 1 111 ? 7.34 6.422 -8.852 1 94.81 111 SER B O 1
ATOM 1729 N N . TRP B 1 112 ? 6.57 7.418 -7.012 1 95.88 112 TRP B N 1
ATOM 1730 C CA . TRP B 1 112 ? 7.887 7.902 -6.617 1 95.88 112 TRP B CA 1
ATOM 1731 C C . TRP B 1 112 ? 8.82 6.738 -6.301 1 95.88 112 TRP B C 1
ATOM 1733 O O . TRP B 1 112 ? 9.992 6.75 -6.691 1 95.88 112 TRP B O 1
ATOM 1743 N N . ARG B 1 113 ? 8.305 5.75 -5.59 1 92.88 113 ARG B N 1
ATOM 1744 C CA . ARG B 1 113 ? 9.117 4.582 -5.254 1 92.88 113 ARG B CA 1
ATOM 1745 C C . ARG B 1 113 ? 9.539 3.828 -6.512 1 92.88 113 ARG B C 1
ATOM 1747 O O . ARG B 1 113 ? 10.68 3.373 -6.617 1 92.88 113 ARG B O 1
ATOM 1754 N N . ALA B 1 114 ? 8.602 3.705 -7.438 1 91.38 114 ALA B N 1
ATOM 1755 C CA . ALA B 1 114 ? 8.852 2.957 -8.664 1 91.38 114 ALA B CA 1
ATOM 1756 C C . ALA B 1 114 ? 9.938 3.631 -9.5 1 91.38 114 ALA B C 1
ATOM 1758 O O . ALA B 1 114 ? 10.602 2.979 -10.312 1 91.38 114 ALA B O 1
ATOM 1759 N N . ALA B 1 115 ? 10.086 4.848 -9.289 1 90.06 115 ALA B N 1
ATOM 1760 C CA . ALA B 1 115 ? 11.062 5.605 -10.07 1 90.06 115 ALA B CA 1
ATOM 1761 C C . ALA B 1 115 ? 12.484 5.359 -9.562 1 90.06 115 ALA B C 1
ATOM 1763 O O . ALA B 1 115 ? 13.453 5.758 -10.211 1 90.06 115 ALA B O 1
ATOM 1764 N N . VAL B 1 116 ? 12.484 4.723 -8.375 1 84.75 116 VAL B N 1
ATOM 1765 C CA . VAL B 1 116 ? 13.797 4.395 -7.82 1 84.75 116 VAL B CA 1
ATOM 1766 C C . VAL B 1 116 ? 14.469 3.334 -8.688 1 84.75 116 VAL B C 1
ATOM 1768 O O . VAL B 1 116 ? 13.836 2.357 -9.094 1 84.75 116 VAL B O 1
ATOM 1771 N N . ASP B 1 117 ? 15.594 3.658 -9.414 1 62.22 117 ASP B N 1
ATOM 1772 C CA . ASP B 1 117 ? 16.328 2.77 -10.305 1 62.22 117 ASP B CA 1
ATOM 1773 C C . ASP B 1 117 ? 16.641 1.438 -9.625 1 62.22 117 ASP B C 1
ATOM 1775 O O . ASP B 1 117 ? 17.328 1.404 -8.594 1 62.22 117 ASP B O 1
ATOM 1779 N N . PRO B 1 118 ? 15.977 0.319 -10.078 1 56.75 118 PRO B N 1
ATOM 1780 C CA . PRO B 1 118 ? 16.312 -0.985 -9.5 1 56.75 118 PRO B CA 1
ATOM 1781 C C . PRO B 1 118 ? 17.812 -1.248 -9.461 1 56.75 118 PRO B C 1
ATOM 1783 O O . PRO B 1 118 ? 18.266 -2.098 -8.695 1 56.75 118 PRO B O 1
ATOM 1786 N N . SER B 1 119 ? 18.547 -0.8 -10.438 1 51.84 119 SER B N 1
ATOM 1787 C CA . SER B 1 119 ? 20 -1.024 -10.406 1 51.84 119 SER B CA 1
ATOM 1788 C C . SER B 1 119 ? 20.625 -0.467 -9.133 1 51.84 119 SER B C 1
ATOM 1790 O O . SER B 1 119 ? 21.734 -0.829 -8.781 1 51.84 119 SER B O 1
ATOM 1792 N N . LEU B 1 120 ? 20.203 0.634 -8.656 1 43.44 120 LEU B N 1
ATOM 1793 C CA . LEU B 1 120 ? 20.797 1.256 -7.473 1 43.44 120 LEU B CA 1
ATOM 1794 C C . LEU B 1 120 ? 20.531 0.419 -6.227 1 43.44 120 LEU B C 1
ATOM 1796 O O . LEU B 1 120 ? 21.094 0.684 -5.164 1 43.44 120 LEU B O 1
ATOM 1800 N N . ARG B 1 121 ? 19.609 -0.196 -6.105 1 41.22 121 ARG B N 1
ATOM 1801 C CA . ARG B 1 121 ? 19.344 -1.037 -4.941 1 41.22 121 ARG B CA 1
ATOM 1802 C C . ARG B 1 121 ? 20.438 -2.078 -4.75 1 41.22 121 ARG B C 1
ATOM 1804 O O . ARG B 1 121 ? 20.719 -2.494 -3.623 1 41.22 121 ARG B O 1
ATOM 1811 N N . GLY B 1 122 ? 20.969 -2.852 -5.734 1 32.5 122 GLY B N 1
ATOM 1812 C CA . GLY B 1 122 ? 22.016 -3.863 -5.664 1 32.5 122 GLY B CA 1
ATOM 1813 C C . GLY B 1 122 ? 23.391 -3.285 -5.371 1 32.5 122 GLY B C 1
ATOM 1814 O O . GLY B 1 122 ? 24.375 -4.023 -5.293 1 32.5 122 GLY B O 1
ATOM 1815 N N . GLY B 1 123 ? 23.594 -2.02 -5.656 1 27.88 123 GLY B N 1
ATOM 1816 C CA . GLY B 1 123 ? 25.016 -1.893 -5.379 1 27.88 123 GLY B CA 1
ATOM 1817 C C . GLY B 1 123 ? 25.328 -1.837 -3.896 1 27.88 123 GLY B C 1
ATOM 1818 O O . GLY B 1 123 ? 24.453 -1.582 -3.076 1 27.88 123 GLY B O 1
#

Solvent-accessible surface area (backbone atoms only — not comparable to full-atom values): 14091 Å² total; per-residue (Å²): 135,85,76,76,74,75,77,73,77,75,70,74,68,79,63,80,80,61,56,79,47,29,71,31,64,68,81,46,81,41,65,64,58,60,32,50,77,61,49,74,73,78,84,53,72,91,46,37,64,64,49,39,53,22,53,50,30,38,46,54,10,28,76,68,69,70,34,55,71,67,57,48,35,51,52,53,51,48,54,51,53,47,35,67,70,17,52,72,41,85,47,54,68,37,34,26,53,30,51,52,50,49,47,51,49,34,46,50,17,44,51,44,32,59,64,45,59,46,74,66,69,64,106,135,86,76,75,75,75,77,74,79,76,70,74,72,79,64,80,82,63,56,77,54,30,72,29,65,69,83,46,80,39,65,64,58,60,32,51,77,61,49,75,73,78,84,54,72,92,47,38,64,63,49,39,52,21,51,49,31,37,46,53,11,28,77,67,70,71,34,54,70,67,57,49,36,50,52,54,51,47,53,52,52,46,36,67,71,18,51,73,41,84,48,52,68,37,34,27,53,29,51,52,50,49,46,51,49,32,45,52,17,46,50,43,34,58,64,45,60,48,73,66,70,66,103

Organism: Burkholderia pseudomallei (strain K96243) (NCBI:txid272560)

Sequence (246 aa):
MRTMIAAGALALLAGCAGGPAGFGSWGGPSFAQLQRGCGDVRDYGDDARSVYSAVFDAWVAKRHGKLTDARFCAFENELAQRHAALGTNADAAARGRWVSYLNDARAQALSWRAAVDPSLRGGMRTMIAAGALALLAGCAGGPAGFGSWGGPSFAQLQRGCGDVRDYGDDARSVYSAVFDAWVAKRHGKLTDARFCAFENELAQRHAALGTNADAAARGRWVSYLNDARAQALSWRAAVDPSLRGG

Secondary structure (DSSP, 8-state):
------------------SS-TTTTSSSPPHHHHHHTTSS----GGGHHHHHHHHHHHHHHHHTTSS-HHHHHHHHHHHHHHIIIIIT---HHHHHHHHHHHHHHHHHHHHHHHTS-HHHH--/-------------------S-TTTTSSSPPHHHHHHTTSS----GGGHHHHHHHHHHHHHHHHTTSS-HHHHHHHHHHHHHHIIIIIT---HHHHHHHHHHHHHHHHHHHHHHHTS-HHHH--